Protein AF-A0A0W0FUJ9-F1 (afdb_monomer_lite)

pLDDT: mean 82.09, std 17.75, range [22.42, 97.69]

Radius of gyration: 23.41 Å; chains: 1; bounding box: 52×39×88 Å

Organism: Moniliophthora roreri (NCBI:txid221103)

Sequence (359 aa):
MALWPQPSYGDEAVGKGDFSPHYMITCAITMARNLRLHECVDKAFALRQSEVAHPGLGEGIDTAYFADMMDRARLWTSLMNIDSLFSLEQGHQCRPANHGGRFASLFPLPNMVPSGAESCQDIRLRLLGGTVQIAANTLSSPLSSFQSKDVDVFFRRQRNSVRDLNEMHRLVAPLRVLAPCDAFYFQMLSIVCRSCQLMVYYNTLRTGRKIYENSPHPNPDFPLWYMHIKTYDLVLNFWGKDARSLAESILISILDADSALLGTAPDYLFLHVAFTATYIIGLKFVSLNGLNAITSGVECALLAKVVERLHHAAKHHPDHPAERCAHFIRGLLSLWEHRDVLFRPSDEDDMPILNLSGT

Foldseek 3Di:
DPPDDQPPPDPPPPDDPDDDVLNVLVVVLVVLVVVVLLCLLVVLLVLVVVCVVDPPPPPDNPPVVSVVSVVSLLVLLVSLLVNQLVLLLSLPARDARCSDPCLCVSLPQDPDQDADDVNVSSNLSNLSSQLSNLLSVLSRDDQPDLDPVSLVVNVVSLVVSLVSLVVSLVSLVCNLPRHPDPVLVSLLSNLVSLLSSLSSLVNNLVNLVVSCVVVPDPDPLPLQSLVVVVVCSVVNVVSLVVSLVSLLVSLVSLLVHDLQCNLVRDLSSLSSNLVSLVSNLVVQVSCCVRVVDRDDDCSLVSLLSQLVSLCSSCVPPCPRSSNVSSVSSVVSSVCSVCVCVVPPDPPPDDDPPPPPDDD

Secondary structure (DSSP, 8-state):
--SS------TT-BTB----HHHHHHHHHHHHHHTTHHHHHHHHHHHHHHHHHSTT--SS--HHHHHHHHHHHHHHHHHHHHHHHHHHHT-S-PPPP---TTHHHHSPPPSS---SHHHHHHHHHHHHHHHHHHHHHHHT-----SSHHHHHHHHHHHHHHHHHHHHHHHHHTTHHHHSSS-HHHHHHHHHHHHHHHHHHHHHHHHHHHHHHHHS--SSTT-S-GGGGSTTTHHHHHHHHHHHHHHHHHHHHHHHTS-TTTGGGS-HHHHHHHHHHHHHHHHHHHHHHHHHS----SSHHHHHHHHHHHHHHHTTT-TTSHHHHHHHHHHHHHHHHHTHHHHTS---TT----------

Structure (mmCIF, N/CA/C/O backbone):
data_AF-A0A0W0FUJ9-F1
#
_entry.id   AF-A0A0W0FUJ9-F1
#
loop_
_atom_site.group_PDB
_atom_site.id
_atom_site.type_symbol
_atom_site.label_atom_id
_atom_site.label_alt_id
_atom_site.label_comp_id
_atom_site.label_asym_id
_atom_site.label_entity_id
_atom_site.label_seq_id
_atom_site.pdbx_PDB_ins_code
_atom_site.Cartn_x
_atom_site.Cartn_y
_atom_site.Cartn_z
_atom_site.occupancy
_atom_site.B_iso_or_equiv
_atom_site.auth_seq_id
_atom_site.auth_comp_id
_atom_site.auth_asym_id
_atom_site.auth_atom_id
_atom_site.pdbx_PDB_model_num
ATOM 1 N N . MET A 1 1 ? 10.724 10.604 -25.097 1.00 22.95 1 MET A N 1
ATOM 2 C CA . MET A 1 1 ? 9.382 10.011 -25.271 1.00 22.95 1 MET A CA 1
ATOM 3 C C . MET A 1 1 ? 8.816 9.729 -23.884 1.00 22.95 1 MET A C 1
ATOM 5 O O . MET A 1 1 ? 9.329 8.854 -23.196 1.00 22.95 1 MET A O 1
ATOM 9 N N . ALA A 1 2 ? 7.874 10.548 -23.404 1.00 22.42 2 ALA A N 1
ATOM 10 C CA . ALA A 1 2 ? 7.220 10.308 -22.118 1.00 22.42 2 ALA A CA 1
ATOM 11 C C . ALA A 1 2 ? 6.423 9.005 -22.246 1.00 22.42 2 ALA A C 1
ATOM 13 O O . ALA A 1 2 ? 5.480 8.942 -23.022 1.00 22.42 2 ALA A O 1
ATOM 14 N N . LEU A 1 3 ? 6.854 7.949 -21.553 1.00 23.47 3 LEU A N 1
ATOM 15 C CA . LEU A 1 3 ? 6.336 6.589 -21.751 1.00 23.47 3 LEU A CA 1
ATOM 16 C C . LEU A 1 3 ? 4.871 6.388 -21.339 1.00 23.47 3 LEU A C 1
ATOM 18 O O . LEU A 1 3 ? 4.395 5.270 -21.452 1.00 23.47 3 LEU A O 1
ATOM 22 N N . TRP A 1 4 ? 4.168 7.438 -20.906 1.00 29.70 4 TRP A N 1
ATOM 23 C CA . TRP A 1 4 ? 2.717 7.461 -20.749 1.00 29.70 4 TRP A CA 1
ATOM 24 C C . TRP A 1 4 ? 2.190 8.889 -20.941 1.00 29.70 4 TRP A C 1
ATOM 26 O O . TRP A 1 4 ? 2.854 9.833 -20.486 1.00 29.70 4 TRP A O 1
ATOM 36 N N . PRO A 1 5 ? 1.000 9.069 -21.548 1.00 24.53 5 PRO A N 1
ATOM 37 C CA . PRO A 1 5 ? 0.251 10.299 -21.373 1.00 24.53 5 PRO A CA 1
ATOM 38 C C . PRO A 1 5 ? -0.005 10.470 -19.874 1.00 24.53 5 PRO A C 1
ATOM 40 O O . PRO A 1 5 ? -0.280 9.501 -19.162 1.00 24.53 5 PRO A O 1
ATOM 43 N N . GLN A 1 6 ? 0.088 11.703 -19.377 1.00 25.48 6 GLN A N 1
ATOM 44 C CA . GLN A 1 6 ? -0.591 12.008 -18.123 1.00 25.48 6 GLN A CA 1
ATOM 45 C C . GLN A 1 6 ? -2.060 11.600 -18.294 1.00 25.48 6 GLN A C 1
ATOM 47 O O . GLN A 1 6 ? -2.586 11.799 -19.393 1.00 25.48 6 GLN A O 1
ATOM 52 N N . PRO A 1 7 ? -2.736 11.039 -17.278 1.00 24.02 7 PRO A N 1
ATOM 53 C CA . PRO A 1 7 ? -4.184 11.044 -17.302 1.00 24.02 7 PRO A CA 1
ATOM 54 C C . PRO A 1 7 ? -4.591 12.516 -17.341 1.00 24.02 7 PRO A C 1
ATOM 56 O O . PRO A 1 7 ? -4.606 13.207 -16.324 1.00 24.02 7 PRO A O 1
ATOM 59 N N . SER A 1 8 ? -4.851 13.018 -18.546 1.00 26.30 8 SER A N 1
ATOM 60 C CA . SER A 1 8 ? -5.670 14.190 -18.734 1.00 26.30 8 SER A CA 1
ATOM 61 C C . SER A 1 8 ? -7.031 13.776 -18.203 1.00 26.30 8 SER A C 1
ATOM 63 O O . SER A 1 8 ? -7.836 13.172 -18.912 1.00 26.30 8 SER A O 1
ATOM 65 N N . TYR A 1 9 ? -7.283 14.060 -16.930 1.00 35.12 9 TYR A N 1
ATOM 66 C CA . TYR A 1 9 ? -8.636 14.403 -16.549 1.00 35.12 9 TYR A CA 1
ATOM 67 C C . TYR A 1 9 ? -8.931 15.663 -17.350 1.00 35.12 9 TYR A C 1
ATOM 69 O O . TYR A 1 9 ? -8.530 16.760 -16.973 1.00 35.12 9 TYR A O 1
ATOM 77 N N . GLY A 1 10 ? -9.475 15.467 -18.550 1.00 28.81 10 GLY A N 1
ATOM 78 C CA . GLY A 1 10 ? -10.019 16.565 -19.310 1.00 28.81 10 GLY A CA 1
ATOM 79 C C . GLY A 1 10 ? -11.061 17.221 -18.422 1.00 28.81 10 GLY A C 1
ATOM 80 O O . GLY A 1 10 ? -11.970 16.549 -17.935 1.00 28.81 10 GLY A O 1
ATOM 81 N N . ASP A 1 11 ? -10.954 18.534 -18.270 1.00 33.41 11 ASP A N 1
ATOM 82 C CA . ASP A 1 11 ? -12.034 19.410 -17.809 1.00 33.41 11 ASP A CA 1
ATOM 83 C C . ASP A 1 11 ? -13.283 19.345 -18.734 1.00 33.41 11 ASP A C 1
ATOM 85 O O . ASP A 1 11 ? -14.217 20.126 -18.593 1.00 33.41 11 ASP A O 1
ATOM 89 N N . GLU A 1 12 ? -13.349 18.391 -19.669 1.00 32.22 12 GLU A N 1
ATOM 90 C CA . GLU A 1 12 ? -14.396 18.228 -20.681 1.00 32.22 12 GLU A CA 1
ATOM 91 C C . GLU A 1 12 ? -15.350 17.048 -20.413 1.00 32.22 12 GLU A C 1
ATOM 93 O O . GLU A 1 12 ? -16.042 16.584 -21.314 1.00 32.22 12 GLU A O 1
ATOM 98 N N . ALA A 1 13 ? -15.456 16.578 -19.167 1.00 35.50 13 ALA A N 1
ATOM 99 C CA . ALA A 1 13 ? -16.542 15.683 -18.747 1.00 35.50 13 ALA A CA 1
ATOM 100 C C . ALA A 1 13 ? -17.584 16.398 -17.865 1.00 35.50 13 ALA A C 1
ATOM 102 O O . ALA A 1 13 ? -18.184 15.797 -16.978 1.00 35.50 13 ALA A O 1
ATOM 103 N N . VAL A 1 14 ? -17.852 17.684 -18.115 1.00 39.78 14 VAL A N 1
ATOM 104 C CA . VAL A 1 14 ? -19.051 18.361 -17.591 1.00 39.78 14 VAL A CA 1
ATOM 105 C C . VAL A 1 14 ? -20.225 18.022 -18.516 1.00 39.78 14 VAL A C 1
ATOM 107 O O . VAL A 1 14 ? -20.637 18.821 -19.350 1.00 39.78 14 VAL A O 1
ATOM 110 N N . GLY A 1 15 ? -20.722 16.787 -18.429 1.00 35.16 15 GLY A N 1
ATOM 111 C CA . GLY A 1 15 ? -21.796 16.314 -19.317 1.00 35.16 15 GLY A CA 1
ATOM 112 C C . GLY A 1 15 ? -22.689 15.199 -18.774 1.00 35.16 15 GLY A C 1
ATOM 113 O O . GLY A 1 15 ? -23.785 14.991 -19.286 1.00 35.16 15 GLY A O 1
ATOM 114 N N . LYS A 1 16 ? -22.286 14.511 -17.706 1.00 37.50 16 LYS A N 1
ATOM 115 C CA . LYS A 1 16 ? -23.142 13.618 -16.913 1.00 37.50 16 LYS A CA 1
ATOM 116 C C . LYS A 1 16 ? -22.770 13.839 -15.454 1.00 37.50 16 LYS A C 1
ATOM 118 O O . LYS A 1 16 ? -21.615 14.134 -15.178 1.00 37.50 16 LYS A O 1
ATOM 123 N N . GLY A 1 17 ? -23.737 13.785 -14.544 1.00 40.59 17 GLY A N 1
ATOM 124 C CA . GLY A 1 17 ? -23.570 14.094 -13.117 1.00 40.59 17 GLY A CA 1
ATOM 125 C C . GLY A 1 17 ? -22.692 13.108 -12.335 1.00 40.59 17 GLY A C 1
ATOM 126 O O . GLY A 1 17 ? -23.086 12.676 -11.256 1.00 40.59 17 GLY A O 1
ATOM 127 N N . ASP A 1 18 ? -21.525 12.747 -12.864 1.00 44.69 18 ASP A N 1
ATOM 128 C CA . ASP A 1 18 ? -20.535 11.913 -12.205 1.00 44.69 18 ASP A CA 1
ATOM 129 C C . ASP A 1 18 ? -19.764 12.775 -11.203 1.00 44.69 18 ASP A C 1
ATOM 131 O O . ASP A 1 18 ? -18.829 13.510 -11.528 1.00 44.69 18 ASP A O 1
ATOM 135 N N . PHE A 1 19 ? -20.195 12.712 -9.946 1.00 54.84 19 PHE A N 1
ATOM 136 C CA . PHE A 1 19 ? -19.449 13.281 -8.834 1.00 54.84 19 PHE A CA 1
ATOM 137 C C . PHE A 1 19 ? -18.075 12.605 -8.753 1.00 54.84 19 PHE A C 1
ATOM 139 O O . PHE A 1 19 ? -17.972 11.409 -8.486 1.00 54.84 19 PHE A O 1
ATOM 146 N N . SER A 1 20 ? -17.005 13.377 -8.955 1.00 68.31 20 SER A N 1
ATOM 147 C CA . SER A 1 20 ? -15.640 12.884 -8.754 1.00 68.31 20 SER A CA 1
ATOM 148 C C . SER A 1 20 ? -15.473 12.361 -7.313 1.00 68.31 20 SER A C 1
ATOM 150 O O . SER A 1 20 ? -15.801 13.093 -6.372 1.00 68.31 20 SER A O 1
ATOM 152 N N . PRO A 1 21 ? -14.921 11.151 -7.088 1.00 72.38 21 PRO A N 1
ATOM 153 C CA . PRO A 1 21 ? -14.660 10.627 -5.742 1.00 72.38 21 PRO A CA 1
ATOM 154 C C . PRO A 1 21 ? -13.832 11.584 -4.867 1.00 72.38 21 PRO A C 1
ATOM 156 O O . PRO A 1 21 ? -14.067 11.694 -3.663 1.00 72.38 21 PRO A O 1
ATOM 159 N N . HIS A 1 22 ? -12.934 12.366 -5.483 1.00 73.75 22 HIS A N 1
ATOM 160 C CA . HIS A 1 22 ? -12.184 13.433 -4.812 1.00 73.75 22 HIS A CA 1
ATOM 161 C C . HIS A 1 22 ? -13.108 14.488 -4.188 1.00 73.75 22 HIS A C 1
ATOM 163 O O . HIS A 1 22 ? -12.894 14.953 -3.066 1.00 73.75 22 HIS A O 1
ATOM 169 N N . TYR A 1 23 ? -14.133 14.893 -4.939 1.00 81.69 23 TYR A N 1
ATOM 170 C CA . TYR A 1 23 ? -15.101 15.888 -4.502 1.00 81.69 23 TYR A CA 1
ATOM 171 C C . TYR A 1 23 ? -15.910 15.358 -3.318 1.00 81.69 23 TYR A C 1
ATOM 173 O O . TYR A 1 23 ? -16.055 16.063 -2.324 1.00 81.69 23 TYR A O 1
ATOM 181 N N . MET A 1 24 ? -16.333 14.089 -3.357 1.00 85.75 24 MET A N 1
ATOM 182 C CA . MET A 1 24 ? -17.033 13.451 -2.236 1.00 85.75 24 MET A CA 1
ATOM 183 C C . MET A 1 24 ? -16.187 13.423 -0.959 1.00 85.75 24 MET A C 1
ATOM 185 O O . MET A 1 24 ? -16.676 13.814 0.102 1.00 85.75 24 MET A O 1
ATOM 189 N N . ILE A 1 25 ? -14.912 13.027 -1.055 1.00 86.50 25 ILE A N 1
ATOM 190 C CA . ILE A 1 25 ? -13.981 13.034 0.084 1.00 86.50 25 ILE A CA 1
ATOM 191 C C . ILE A 1 25 ? -13.800 14.464 0.611 1.00 86.50 25 ILE A C 1
ATOM 193 O O . ILE A 1 25 ? -13.927 14.707 1.810 1.00 86.50 25 ILE A O 1
ATOM 197 N N . THR A 1 26 ? -13.596 15.439 -0.277 1.00 86.75 26 THR A N 1
ATOM 198 C CA . THR A 1 26 ? -13.434 16.853 0.101 1.00 86.75 26 THR A CA 1
ATOM 199 C C . THR A 1 26 ? -14.679 17.398 0.816 1.00 86.75 26 THR A C 1
ATOM 201 O O . THR A 1 26 ? -14.567 18.072 1.848 1.00 86.75 26 THR A O 1
ATOM 204 N N . CYS A 1 27 ? -15.877 17.078 0.320 1.00 89.62 27 CYS A N 1
ATOM 205 C CA . CYS A 1 27 ? -17.143 17.421 0.964 1.00 89.62 27 CYS A CA 1
ATOM 206 C C . CYS A 1 27 ? -17.270 16.764 2.341 1.00 89.62 27 CYS A C 1
ATOM 208 O O . CYS A 1 27 ? -17.586 17.456 3.309 1.00 89.62 27 CYS A O 1
ATOM 210 N N . ALA A 1 28 ? -16.961 15.469 2.459 1.00 91.12 28 ALA A N 1
ATOM 211 C CA . ALA A 1 28 ? -16.996 14.746 3.728 1.00 91.12 28 ALA A CA 1
ATOM 212 C C . ALA A 1 28 ? -16.035 15.352 4.764 1.00 91.12 28 ALA A C 1
ATOM 214 O O . ALA A 1 28 ? -16.416 15.552 5.916 1.00 91.12 28 ALA A O 1
ATOM 215 N N . ILE A 1 29 ? -14.821 15.737 4.358 1.00 90.31 29 ILE A N 1
ATOM 216 C CA . ILE A 1 29 ? -13.851 16.423 5.228 1.00 90.31 29 ILE A CA 1
ATOM 217 C C . ILE A 1 29 ? -14.376 17.792 5.664 1.00 90.31 29 ILE A C 1
ATOM 219 O O . ILE A 1 29 ? -14.224 18.180 6.822 1.00 90.31 29 ILE A O 1
ATOM 223 N N . THR A 1 30 ? -15.012 18.529 4.754 1.00 91.06 30 THR A N 1
ATOM 224 C CA . THR A 1 30 ? -15.591 19.846 5.051 1.00 91.06 30 THR A CA 1
ATOM 225 C C . THR A 1 30 ? -16.728 19.722 6.063 1.00 91.06 30 THR A C 1
ATOM 227 O O . THR A 1 30 ? -16.752 20.440 7.063 1.00 91.06 30 THR A O 1
ATOM 230 N N . MET A 1 31 ? -17.621 18.749 5.875 1.00 93.75 31 MET A N 1
ATOM 231 C CA . MET A 1 31 ? -18.678 18.428 6.835 1.00 93.75 31 MET A CA 1
ATOM 232 C C . MET A 1 31 ? -18.095 17.994 8.187 1.00 93.75 31 MET A C 1
ATOM 234 O O . MET A 1 31 ? -18.513 18.502 9.225 1.00 93.75 31 MET A O 1
ATOM 238 N N . ALA A 1 32 ? -17.076 17.131 8.192 1.00 93.31 32 ALA A N 1
ATOM 239 C CA . ALA A 1 32 ? -16.390 16.691 9.407 1.00 93.31 32 ALA A CA 1
ATOM 240 C C . ALA A 1 32 ? -15.740 17.853 10.178 1.00 93.31 32 ALA A C 1
ATOM 242 O O . ALA A 1 32 ? -15.764 17.879 11.411 1.00 93.31 32 ALA A O 1
ATOM 243 N N . ARG A 1 33 ? -15.189 18.847 9.469 1.00 92.12 33 ARG A N 1
ATOM 244 C CA . ARG A 1 33 ? -14.669 20.078 10.081 1.00 92.12 33 ARG A CA 1
ATOM 245 C C . ARG A 1 33 ? -15.780 20.926 10.688 1.00 92.12 33 ARG A C 1
ATOM 247 O O . ARG A 1 33 ? -15.621 21.367 11.822 1.00 92.12 33 ARG A O 1
ATOM 254 N N . ASN A 1 34 ? -16.907 21.080 9.994 1.00 93.31 34 ASN A N 1
ATOM 255 C CA . ASN A 1 34 ? -18.076 21.800 10.513 1.00 93.31 34 ASN A CA 1
ATOM 256 C C . ASN A 1 34 ? -18.654 21.130 11.771 1.00 93.31 34 ASN A C 1
ATOM 258 O O . ASN A 1 34 ? -19.060 21.815 12.704 1.00 93.31 34 ASN A O 1
ATOM 262 N N . LEU A 1 35 ? -18.609 19.796 11.835 1.00 93.56 35 LEU A N 1
ATOM 263 C CA . LEU A 1 35 ? -18.967 19.000 13.015 1.00 93.56 35 LEU A CA 1
ATOM 264 C C . LEU A 1 35 ? -17.867 18.956 14.092 1.00 93.56 35 LEU A C 1
ATOM 266 O O . LEU A 1 35 ? -18.019 18.261 15.095 1.00 93.56 35 LEU A O 1
ATOM 270 N N . ARG A 1 36 ? -16.756 19.678 13.892 1.00 93.00 36 ARG A N 1
ATOM 271 C CA . ARG A 1 36 ? -15.605 19.764 14.805 1.00 93.00 36 ARG A CA 1
ATOM 272 C C . ARG A 1 36 ? -14.961 18.417 15.153 1.00 93.00 36 ARG A C 1
ATOM 274 O O . ARG A 1 36 ? -14.319 18.295 16.192 1.00 93.00 36 ARG A O 1
ATOM 281 N N . LEU A 1 37 ? -15.049 17.425 14.262 1.00 92.12 37 LEU A N 1
ATOM 282 C CA . LEU A 1 37 ? -14.460 16.098 14.498 1.00 92.12 37 LEU A CA 1
ATOM 283 C C . LEU A 1 37 ? -12.931 16.148 14.654 1.00 92.12 37 LEU A C 1
ATOM 285 O O . LEU A 1 37 ? -12.354 15.356 15.391 1.00 92.12 37 LEU A O 1
ATOM 289 N N . HIS A 1 38 ? -12.280 17.121 14.014 1.00 90.44 38 HIS A N 1
ATOM 290 C CA . HIS A 1 38 ? -10.843 17.369 14.149 1.00 90.44 38 HIS A CA 1
ATOM 291 C C . HIS A 1 38 ? -10.412 17.733 15.582 1.00 90.44 38 HIS A C 1
ATOM 293 O O . HIS A 1 38 ? -9.298 17.410 15.978 1.00 90.44 38 HIS A O 1
ATOM 299 N N . GLU A 1 39 ? -11.291 18.350 16.381 1.00 92.31 39 GLU A N 1
ATOM 300 C CA . GLU A 1 39 ? -11.019 18.676 17.790 1.00 92.31 39 GLU A CA 1
ATOM 301 C C . GLU A 1 39 ? -11.202 17.457 18.709 1.00 92.31 39 GLU A C 1
ATOM 303 O O . GLU A 1 39 ? -10.695 17.436 19.831 1.00 92.31 39 GLU A O 1
ATOM 308 N N . CYS A 1 40 ? -11.948 16.436 18.267 1.00 91.81 40 CYS A N 1
ATOM 309 C CA . CYS A 1 40 ? -12.277 15.269 19.089 1.00 91.81 40 CYS A CA 1
ATOM 310 C C . CYS A 1 40 ? -11.050 14.411 19.407 1.00 91.81 40 CYS A C 1
ATOM 312 O O . CYS A 1 40 ? -11.025 13.781 20.459 1.00 91.81 40 CYS A O 1
ATOM 314 N N . VAL A 1 41 ? -10.011 14.432 18.564 1.00 90.75 41 VAL A N 1
ATOM 315 C CA . VAL A 1 41 ? -8.738 13.748 18.851 1.00 90.75 41 VAL A CA 1
ATOM 316 C C . VAL A 1 41 ? -8.081 14.334 20.104 1.00 90.75 41 VAL A C 1
ATOM 318 O O . VAL A 1 41 ? -7.699 13.596 21.012 1.00 90.75 41 VAL A O 1
ATOM 321 N N . ASP A 1 42 ? -7.998 15.662 20.187 1.00 90.62 42 ASP A N 1
ATOM 322 C CA . ASP A 1 42 ? -7.392 16.346 21.331 1.00 90.62 42 ASP A CA 1
ATOM 323 C C . ASP A 1 42 ? -8.274 16.239 22.584 1.00 90.62 42 ASP A C 1
ATOM 325 O O . ASP A 1 42 ? -7.762 16.006 23.680 1.00 90.62 42 ASP A O 1
ATOM 329 N N . LYS A 1 43 ? -9.603 16.333 22.428 1.00 90.25 43 LYS A N 1
ATOM 330 C CA . LYS A 1 43 ? -10.565 16.175 23.534 1.00 90.25 43 LYS A CA 1
ATOM 331 C C . LYS A 1 43 ? -10.542 14.765 24.123 1.00 90.25 43 LYS A C 1
ATOM 333 O O . LYS A 1 43 ? -10.430 14.626 25.338 1.00 90.25 43 LYS A O 1
ATOM 338 N N . ALA A 1 44 ? -10.594 13.728 23.286 1.00 90.19 44 ALA A N 1
ATOM 339 C CA . ALA A 1 44 ? -10.504 12.338 23.735 1.00 90.19 44 ALA A CA 1
ATOM 340 C C . ALA A 1 44 ? -9.169 12.073 24.445 1.00 90.19 44 ALA A C 1
ATOM 342 O O . ALA A 1 44 ? -9.125 11.414 25.483 1.00 90.19 44 ALA A O 1
ATOM 343 N N . PHE A 1 45 ? -8.075 12.641 23.932 1.00 89.44 45 PHE A N 1
ATOM 344 C CA . PHE A 1 45 ? -6.770 12.517 24.570 1.00 89.44 45 PHE A CA 1
ATOM 345 C C . PHE A 1 45 ? -6.730 13.184 25.953 1.00 89.44 45 PHE A C 1
ATOM 347 O O . PHE A 1 45 ? -6.239 12.577 26.904 1.00 89.44 45 PHE A O 1
ATOM 354 N N . ALA A 1 46 ? -7.277 14.395 26.086 1.00 88.25 46 ALA A N 1
ATOM 355 C CA . ALA A 1 46 ? -7.349 15.105 27.362 1.00 88.25 46 ALA A CA 1
ATOM 356 C C . ALA A 1 46 ? -8.189 14.347 28.405 1.00 88.25 46 ALA A C 1
ATOM 358 O O . ALA A 1 46 ? -7.770 14.224 29.555 1.00 88.25 46 ALA A O 1
ATOM 359 N N . LEU A 1 47 ? -9.329 13.777 27.996 1.00 87.06 47 LEU A N 1
ATOM 360 C CA . LEU A 1 47 ? -10.170 12.947 28.865 1.00 87.06 47 LEU A CA 1
ATOM 361 C C . LEU A 1 47 ? -9.421 11.703 29.355 1.00 87.06 47 LEU A C 1
ATOM 363 O O . LEU A 1 47 ? -9.397 11.441 30.556 1.00 87.06 47 LEU A O 1
ATOM 367 N N . ARG A 1 48 ? -8.721 10.998 28.455 1.00 85.75 48 ARG A N 1
ATOM 368 C CA . ARG A 1 48 ? -7.896 9.839 28.827 1.00 85.75 48 ARG A CA 1
ATOM 369 C C . ARG A 1 48 ? -6.784 10.217 29.810 1.00 85.75 48 ARG A C 1
ATOM 371 O O . ARG A 1 48 ? -6.500 9.468 30.737 1.00 85.75 48 ARG A O 1
ATOM 378 N N . GLN A 1 49 ? -6.141 11.372 29.628 1.00 84.81 49 GLN A N 1
ATOM 379 C CA . GLN A 1 49 ? -5.124 11.844 30.573 1.00 84.81 49 GLN A CA 1
ATOM 380 C C . GLN A 1 49 ? -5.709 12.178 31.947 1.00 84.81 49 GLN A C 1
ATOM 382 O O . GLN A 1 49 ? -5.090 11.853 32.957 1.00 84.81 49 GLN A O 1
ATOM 387 N N . SER A 1 50 ? -6.892 12.793 31.989 1.00 80.06 50 SER A N 1
ATOM 388 C CA . SER A 1 50 ? -7.597 13.105 33.235 1.00 80.06 50 SER A CA 1
ATOM 389 C C . SER A 1 50 ? -7.957 11.841 34.021 1.00 80.06 50 SER A C 1
ATOM 391 O O . SER A 1 50 ? -7.801 11.817 35.239 1.00 80.06 50 SER A O 1
ATOM 393 N N . GLU A 1 51 ? -8.390 10.783 33.331 1.00 76.25 51 GLU A N 1
ATOM 394 C CA . GLU A 1 51 ? -8.698 9.480 33.933 1.00 76.25 51 GLU A CA 1
ATOM 395 C C . GLU A 1 51 ? -7.452 8.818 34.543 1.00 76.25 51 GLU A C 1
ATOM 397 O O . GLU A 1 51 ? -7.483 8.338 35.675 1.00 76.25 51 GLU A O 1
ATOM 402 N N . VAL A 1 52 ? -6.326 8.850 33.824 1.00 73.56 52 VAL A N 1
ATOM 403 C CA . VAL A 1 52 ? -5.048 8.296 34.299 1.00 73.56 52 VAL A CA 1
ATOM 404 C C . VAL A 1 52 ? -4.471 9.105 35.468 1.00 73.56 52 VAL A C 1
ATOM 406 O O . VAL A 1 52 ? -3.867 8.528 36.371 1.00 73.56 52 VAL A O 1
ATOM 409 N N . ALA A 1 53 ? -4.637 10.431 35.465 1.00 71.31 53 ALA A N 1
ATOM 410 C CA . ALA A 1 53 ? -4.121 11.315 36.511 1.00 71.31 53 ALA A CA 1
ATOM 411 C C . ALA A 1 53 ? -4.932 11.251 37.818 1.00 71.31 53 ALA A C 1
ATOM 413 O O . ALA A 1 53 ? -4.370 11.456 38.895 1.00 71.31 53 ALA A O 1
ATOM 414 N N . HIS A 1 54 ? -6.231 10.944 37.739 1.00 67.00 54 HIS A N 1
ATOM 415 C CA . HIS A 1 54 ? -7.128 10.876 38.895 1.00 67.00 54 HIS A CA 1
ATOM 416 C C . HIS A 1 54 ? -7.960 9.579 38.915 1.00 67.00 54 HIS A C 1
ATOM 418 O O . HIS A 1 54 ? -9.187 9.631 38.795 1.00 67.00 54 HIS A O 1
ATOM 424 N N . PRO A 1 55 ? -7.328 8.405 39.116 1.00 60.03 55 PRO A N 1
ATOM 425 C CA . PRO A 1 55 ? -8.057 7.148 39.194 1.00 60.03 55 PRO A CA 1
ATOM 426 C C . PRO A 1 55 ? -8.933 7.129 40.457 1.00 60.03 55 PRO A C 1
ATOM 428 O O . PRO A 1 55 ? -8.420 7.141 41.574 1.00 60.03 55 PRO A O 1
ATOM 431 N N . GLY A 1 56 ? -10.259 7.092 40.294 1.00 57.28 56 GLY A N 1
ATOM 432 C CA . GLY A 1 56 ? -11.201 6.850 41.398 1.00 57.28 56 GLY A CA 1
ATOM 433 C C . GLY A 1 56 ? -11.812 8.078 42.088 1.00 57.28 56 GLY A C 1
ATOM 434 O O . GLY A 1 56 ? -12.601 7.896 43.013 1.00 57.28 56 GLY A O 1
ATOM 435 N N . LEU A 1 57 ? -11.560 9.309 41.627 1.00 54.41 57 LEU A N 1
ATOM 436 C CA . LEU A 1 57 ? -12.428 10.462 41.937 1.00 54.41 57 LEU A CA 1
ATOM 437 C C . LEU A 1 57 ? -13.669 10.387 41.028 1.00 54.41 57 LEU A C 1
ATOM 439 O O . LEU A 1 57 ? -13.818 11.134 40.068 1.00 54.41 57 LEU A O 1
ATOM 443 N N . GLY A 1 58 ? -14.496 9.370 41.282 1.00 49.94 58 GLY A N 1
ATOM 444 C CA . GLY A 1 58 ? -15.596 8.880 40.444 1.00 49.94 58 GLY A CA 1
ATOM 445 C C . GLY A 1 58 ? -16.838 9.770 40.356 1.00 49.94 58 GLY A C 1
ATOM 446 O O . GLY A 1 58 ? -17.947 9.252 40.368 1.00 49.94 58 GLY A O 1
ATOM 447 N N . GLU A 1 59 ? -16.667 11.081 40.222 1.00 52.97 59 GLU A N 1
ATOM 448 C CA . GLU A 1 59 ? -17.718 12.000 39.780 1.00 52.97 59 GLU A CA 1
ATOM 449 C C . GLU A 1 59 ? -17.123 12.927 38.711 1.00 52.97 59 GLU A C 1
ATOM 451 O O . GLU A 1 59 ? -16.521 13.947 39.035 1.00 52.97 59 GLU A O 1
ATOM 456 N N . GLY A 1 60 ? -17.250 12.587 37.421 1.00 55.72 60 GLY A N 1
ATOM 457 C CA . GLY A 1 60 ? -17.076 13.612 36.380 1.00 55.72 60 GLY A CA 1
ATOM 458 C C . GLY A 1 60 ? -16.669 13.179 34.975 1.00 55.72 60 GLY A C 1
ATOM 459 O O . GLY A 1 60 ? -16.940 13.934 34.043 1.00 55.72 60 GLY A O 1
ATOM 460 N N . ILE A 1 61 ? -16.060 12.007 34.764 1.00 60.59 61 ILE A N 1
ATOM 461 C CA . ILE A 1 61 ? -15.845 11.530 33.388 1.00 60.59 61 ILE A CA 1
ATOM 462 C C . ILE A 1 61 ? -17.076 10.732 32.982 1.00 60.59 61 ILE A C 1
ATOM 464 O O . ILE A 1 61 ? -17.216 9.560 33.323 1.00 60.59 61 ILE A O 1
ATOM 468 N N . ASP A 1 62 ? -17.985 11.403 32.278 1.00 77.88 62 ASP A N 1
ATOM 469 C CA . ASP A 1 62 ? -19.083 10.747 31.582 1.00 77.88 62 ASP A CA 1
ATOM 470 C C . ASP A 1 62 ? -18.485 9.748 30.576 1.00 77.88 62 ASP A C 1
ATOM 472 O O . ASP A 1 62 ? -17.909 10.117 29.549 1.00 77.88 62 ASP A O 1
ATOM 476 N N . THR A 1 63 ? -18.567 8.463 30.917 1.00 82.50 63 THR A N 1
ATOM 477 C CA . THR A 1 63 ? -18.052 7.361 30.100 1.00 82.50 63 THR A CA 1
ATOM 478 C C . THR A 1 63 ? -18.727 7.324 28.733 1.00 82.50 63 THR A C 1
ATOM 480 O O . THR A 1 63 ? -18.072 6.990 27.744 1.00 82.50 63 THR A O 1
ATOM 483 N N . ALA A 1 64 ? -19.995 7.741 28.648 1.00 86.31 64 ALA A N 1
ATOM 484 C CA . ALA A 1 64 ? -20.704 7.872 27.384 1.00 86.31 64 ALA A CA 1
ATOM 485 C C . ALA A 1 64 ? -20.139 9.032 26.553 1.00 86.31 64 ALA A C 1
ATOM 487 O O . ALA A 1 64 ? -19.931 8.883 25.349 1.00 86.31 64 ALA A O 1
ATOM 488 N N . TYR A 1 65 ? -19.806 10.158 27.190 1.00 89.12 65 TYR A N 1
ATOM 489 C CA . TYR A 1 65 ? -19.143 11.276 26.516 1.00 89.12 65 TYR A CA 1
ATOM 490 C C . TYR A 1 65 ? -17.742 10.908 26.012 1.00 89.12 65 TYR A C 1
ATOM 492 O O . TYR A 1 65 ? -17.375 11.262 24.891 1.00 89.12 65 TYR A O 1
ATOM 500 N N . PHE A 1 66 ? -16.956 10.164 26.797 1.00 89.00 66 PHE A N 1
ATOM 501 C CA . PHE A 1 66 ? -15.650 9.678 26.345 1.00 89.00 66 PHE A CA 1
ATOM 502 C C . PHE A 1 66 ? -15.776 8.733 25.141 1.00 89.00 66 PHE A C 1
ATOM 504 O O . PHE A 1 66 ? -15.035 8.894 24.169 1.00 89.00 66 PHE A O 1
ATOM 511 N N . ALA A 1 67 ? -16.732 7.800 25.174 1.00 89.94 67 ALA A N 1
ATOM 512 C CA . ALA A 1 67 ? -17.011 6.905 24.055 1.00 89.94 67 ALA A CA 1
ATOM 513 C C . ALA A 1 67 ? -17.417 7.679 22.783 1.00 89.94 67 ALA A C 1
ATOM 515 O O . ALA A 1 67 ? -16.832 7.453 21.725 1.00 89.94 67 ALA A O 1
ATOM 516 N N . ASP A 1 68 ? -18.314 8.670 22.889 1.00 92.56 68 ASP A N 1
ATOM 517 C CA . ASP A 1 68 ? -18.700 9.530 21.754 1.00 92.56 68 ASP A CA 1
ATOM 518 C C . ASP A 1 68 ? -17.496 10.311 21.192 1.00 92.56 68 ASP A C 1
ATOM 520 O O . ASP A 1 68 ? -17.308 10.389 19.974 1.00 92.56 68 ASP A O 1
ATOM 524 N N . MET A 1 69 ? -16.619 10.842 22.052 1.00 93.25 69 MET A N 1
ATOM 525 C CA . MET A 1 69 ? -15.393 11.516 21.599 1.00 93.25 69 MET A CA 1
ATOM 526 C C . MET A 1 69 ? -14.425 10.558 20.895 1.00 93.25 69 MET A C 1
ATOM 528 O O . MET A 1 69 ? -13.824 10.939 19.885 1.00 93.25 69 MET A O 1
ATOM 532 N N . MET A 1 70 ? -14.286 9.326 21.389 1.00 93.38 70 MET A N 1
ATOM 533 C CA . MET A 1 70 ? -13.466 8.289 20.760 1.00 93.38 70 MET A CA 1
ATOM 534 C C . MET A 1 70 ? -13.999 7.908 19.378 1.00 93.38 70 MET A C 1
ATOM 536 O O . MET A 1 70 ? -13.227 7.878 18.419 1.00 93.38 70 MET A O 1
ATOM 540 N N . ASP A 1 71 ? -15.304 7.696 19.233 1.00 93.94 71 ASP A N 1
ATOM 541 C CA . ASP A 1 71 ? -15.914 7.338 17.948 1.00 93.94 71 ASP A CA 1
ATOM 542 C C . ASP A 1 71 ? -15.782 8.460 16.916 1.00 93.94 71 ASP A C 1
ATOM 544 O O . ASP A 1 71 ? -15.413 8.224 15.760 1.00 93.94 71 ASP A O 1
ATOM 548 N N . ARG A 1 72 ? -15.955 9.714 17.342 1.00 94.62 72 ARG A N 1
ATOM 549 C CA . ARG A 1 72 ? -15.691 10.890 16.499 1.00 94.62 72 ARG A CA 1
ATOM 550 C C . ARG A 1 72 ? -14.223 11.004 16.094 1.00 94.62 72 ARG A C 1
ATOM 552 O O . ARG A 1 72 ? -13.934 11.332 14.941 1.00 94.62 72 ARG A O 1
ATOM 559 N N . ALA A 1 73 ? -13.292 10.713 17.003 1.00 93.88 73 ALA A N 1
ATOM 560 C CA . ALA A 1 73 ? -11.859 10.707 16.711 1.00 93.88 73 ALA A CA 1
ATOM 561 C C . ALA A 1 73 ? -11.472 9.582 15.732 1.00 93.88 73 ALA A C 1
ATOM 563 O O . ALA A 1 73 ? -10.674 9.807 14.814 1.00 93.88 73 ALA A O 1
ATOM 564 N N . ARG A 1 74 ? -12.066 8.388 15.874 1.00 94.56 74 ARG A N 1
ATOM 565 C CA . ARG A 1 74 ? -11.920 7.261 14.935 1.00 94.56 74 ARG A CA 1
ATOM 566 C C . ARG A 1 74 ? -12.453 7.627 13.551 1.00 94.56 74 ARG A C 1
ATOM 568 O O . ARG A 1 74 ? -11.786 7.356 12.549 1.00 94.56 74 ARG A O 1
ATOM 575 N N . LEU A 1 75 ? -13.604 8.299 13.481 1.00 94.12 75 LEU A N 1
ATOM 576 C CA . LEU A 1 75 ? -14.191 8.772 12.227 1.00 94.12 75 LEU A CA 1
ATOM 577 C C . LEU A 1 75 ? -13.306 9.821 11.537 1.00 94.12 75 LEU A C 1
ATOM 579 O O . LEU A 1 75 ? -12.999 9.676 10.354 1.00 94.12 75 LEU A O 1
ATOM 583 N N . TRP A 1 76 ? -12.832 10.832 12.274 1.00 94.44 76 TRP A N 1
ATOM 584 C CA . TRP A 1 76 ? -11.882 11.824 11.754 1.00 94.44 76 TRP A CA 1
ATOM 585 C C . TRP A 1 76 ? -10.616 11.161 11.206 1.00 94.44 76 TRP A C 1
ATOM 587 O O . TRP A 1 76 ? -10.191 11.436 10.085 1.00 94.44 76 TRP A O 1
ATOM 597 N N . THR A 1 77 ? -10.048 10.230 11.973 1.00 92.44 77 THR A N 1
ATOM 598 C CA . THR A 1 77 ? -8.848 9.487 11.581 1.00 92.44 77 THR A CA 1
ATOM 599 C C . THR A 1 77 ? -9.074 8.678 10.307 1.00 92.44 77 THR A C 1
ATOM 601 O O . THR A 1 77 ? -8.228 8.685 9.414 1.00 92.44 77 THR A O 1
ATOM 604 N N . SER A 1 78 ? -10.220 8.003 10.203 1.00 92.38 78 SER A N 1
ATOM 605 C CA . SER A 1 78 ? -10.594 7.219 9.023 1.00 92.38 78 SER A CA 1
ATOM 606 C C . SER A 1 78 ? -10.683 8.099 7.776 1.00 92.38 78 SER A C 1
ATOM 608 O O . SER A 1 78 ? -10.120 7.748 6.743 1.00 92.38 78 SER A O 1
ATOM 610 N N . LEU A 1 79 ? -11.316 9.272 7.887 1.00 91.88 79 LEU A N 1
ATOM 611 C CA . LEU A 1 79 ? -11.411 10.239 6.790 1.00 91.88 79 LEU A CA 1
ATOM 612 C C . LEU A 1 79 ? -10.036 10.753 6.353 1.00 91.88 79 LEU A C 1
ATOM 614 O O . LEU A 1 79 ? -9.761 10.795 5.159 1.00 91.88 79 LEU A O 1
ATOM 618 N N . MET A 1 80 ? -9.156 11.097 7.299 1.00 91.69 80 MET A N 1
ATOM 619 C CA . MET A 1 80 ? -7.796 11.556 6.978 1.00 91.69 80 MET A CA 1
ATOM 620 C C . MET A 1 80 ? -6.938 10.448 6.354 1.00 91.69 80 MET A C 1
ATOM 622 O O . MET A 1 80 ? -6.156 10.719 5.447 1.00 91.69 80 MET A O 1
ATOM 626 N N . ASN A 1 81 ? -7.103 9.194 6.790 1.00 91.56 81 ASN A N 1
ATOM 627 C CA . ASN A 1 81 ? -6.448 8.049 6.152 1.00 91.56 81 ASN A CA 1
ATOM 628 C C . ASN A 1 81 ? -6.881 7.905 4.688 1.00 91.56 81 ASN A C 1
ATOM 630 O O . ASN A 1 81 ? -6.029 7.716 3.823 1.00 91.56 81 ASN A O 1
ATOM 634 N N . ILE A 1 82 ? -8.186 8.003 4.419 1.00 88.94 82 ILE A N 1
ATOM 635 C CA . ILE A 1 82 ? -8.748 7.887 3.067 1.00 88.94 82 ILE A CA 1
ATOM 636 C C . ILE A 1 82 ? -8.289 9.049 2.179 1.00 88.94 82 ILE A C 1
ATOM 638 O O . ILE A 1 82 ? -7.859 8.805 1.056 1.00 88.94 82 ILE A O 1
ATOM 642 N N . ASP A 1 83 ? -8.317 10.287 2.679 1.00 88.25 83 ASP A N 1
ATOM 643 C CA . ASP A 1 83 ? -7.847 11.472 1.943 1.00 88.25 83 ASP A CA 1
ATOM 644 C C . ASP A 1 83 ? -6.393 11.325 1.488 1.00 88.25 83 ASP A C 1
ATOM 646 O O . ASP A 1 83 ? -6.051 11.546 0.321 1.00 88.25 83 ASP A O 1
ATOM 650 N N . SER A 1 84 ? -5.527 10.884 2.399 1.00 88.19 84 SER A N 1
ATOM 651 C CA . SER A 1 84 ? -4.123 10.688 2.070 1.00 88.19 84 SER A CA 1
ATOM 652 C C . SER A 1 84 ? -3.888 9.484 1.171 1.00 88.19 84 SER A C 1
ATOM 654 O O . SER A 1 84 ? -3.075 9.608 0.262 1.00 88.19 84 SER A O 1
ATOM 656 N N . LEU A 1 85 ? -4.598 8.363 1.356 1.00 88.00 85 LEU A N 1
ATOM 657 C CA . LEU A 1 85 ? -4.542 7.222 0.430 1.00 88.00 85 LEU A CA 1
ATOM 658 C C . LEU A 1 85 ? -4.898 7.655 -0.990 1.00 88.00 85 LEU A C 1
ATOM 660 O O . LEU A 1 85 ? -4.128 7.429 -1.916 1.00 88.00 85 LEU A O 1
ATOM 664 N N . PHE A 1 86 ? -6.014 8.359 -1.140 1.00 84.62 86 PHE A N 1
ATOM 665 C CA . PHE A 1 86 ? -6.474 8.833 -2.436 1.00 84.62 86 PHE A CA 1
ATOM 666 C C . PHE A 1 86 ? -5.490 9.841 -3.056 1.00 84.62 86 PHE A C 1
ATOM 668 O O . PHE A 1 86 ? -5.215 9.821 -4.256 1.00 84.62 86 PHE A O 1
ATOM 675 N N . SER A 1 87 ? -4.862 10.680 -2.228 1.00 83.12 87 SER A N 1
ATOM 676 C CA . SER A 1 87 ? -3.801 11.592 -2.672 1.00 83.12 87 SER A CA 1
ATOM 677 C C . SER A 1 87 ? -2.544 10.866 -3.177 1.00 83.12 87 SER A C 1
ATOM 679 O O . SER A 1 87 ? -1.844 11.400 -4.042 1.00 83.12 87 SER A O 1
ATOM 681 N N . LEU A 1 88 ? -2.230 9.668 -2.661 1.00 83.50 88 LEU A N 1
ATOM 682 C CA . LEU A 1 88 ? -1.119 8.847 -3.167 1.00 83.50 88 LEU A CA 1
ATOM 683 C C . LEU A 1 88 ? -1.375 8.374 -4.599 1.00 83.50 88 LEU A C 1
ATOM 685 O O . LEU A 1 88 ? -0.449 8.298 -5.406 1.00 83.50 88 LEU A O 1
ATOM 689 N N . GLU A 1 89 ? -2.628 8.069 -4.912 1.00 72.75 89 GLU A N 1
ATOM 690 C CA . GLU A 1 89 ? -3.044 7.489 -6.188 1.00 72.75 89 GLU A CA 1
ATOM 691 C C . GLU A 1 89 ? -3.060 8.524 -7.321 1.00 72.75 89 GLU A C 1
ATOM 693 O O . GLU A 1 89 ? -2.801 8.185 -8.474 1.00 72.75 89 GLU A O 1
ATOM 698 N N . GLN A 1 90 ? -3.278 9.804 -7.002 1.00 69.00 90 GLN A N 1
ATOM 699 C CA . GLN A 1 90 ? -3.308 10.888 -7.992 1.00 69.00 90 GLN A CA 1
ATOM 700 C C . GLN A 1 90 ? -1.924 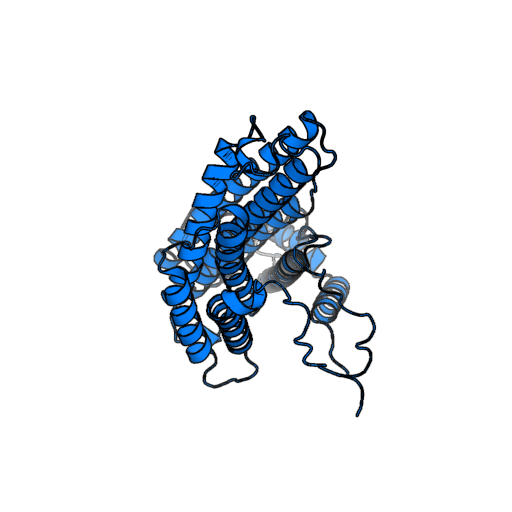11.356 -8.467 1.00 69.00 90 GLN A C 1
ATOM 702 O O . GLN A 1 90 ? -1.830 12.114 -9.431 1.00 69.00 90 GLN A O 1
ATOM 707 N N . GLY A 1 91 ? -0.837 10.943 -7.805 1.00 56.44 91 GLY A N 1
ATOM 708 C CA . GLY A 1 91 ? 0.548 11.125 -8.263 1.00 56.44 91 GLY A CA 1
ATOM 709 C C . GLY A 1 91 ? 1.085 12.564 -8.357 1.00 56.44 91 GLY A C 1
ATOM 710 O O . GLY A 1 91 ? 2.299 12.731 -8.477 1.00 56.44 91 GLY A O 1
ATOM 711 N N . HIS A 1 92 ? 0.239 13.598 -8.289 1.00 53.06 92 HIS A N 1
ATOM 712 C CA . HIS A 1 92 ? 0.638 14.979 -8.582 1.00 53.06 92 HIS A CA 1
ATOM 713 C C . HIS A 1 92 ? 0.814 15.890 -7.369 1.00 53.06 92 HIS A C 1
ATOM 715 O O . HIS A 1 92 ? 1.488 16.903 -7.507 1.00 53.06 92 HIS A O 1
ATOM 721 N N . GLN A 1 93 ? 0.312 15.524 -6.188 1.00 64.31 93 GLN A N 1
ATOM 722 C CA . GLN A 1 93 ? 0.548 16.231 -4.923 1.00 64.31 93 GLN A CA 1
ATOM 723 C C . GLN A 1 93 ? 0.046 15.348 -3.775 1.00 64.31 93 GLN A C 1
ATOM 725 O O . GLN A 1 93 ? -1.104 15.443 -3.352 1.00 64.31 93 GLN A O 1
ATOM 730 N N . CYS A 1 94 ? 0.898 14.450 -3.278 1.00 70.12 94 CYS A N 1
ATOM 731 C CA . CYS A 1 94 ? 0.545 13.644 -2.113 1.00 70.12 94 CYS A CA 1
ATOM 732 C C . CYS A 1 94 ? 0.368 14.570 -0.903 1.00 70.12 94 CYS A C 1
ATOM 734 O O . CYS A 1 94 ? 1.319 15.238 -0.493 1.00 70.12 94 CYS A O 1
ATOM 736 N N . ARG A 1 95 ? -0.837 14.619 -0.335 1.00 74.62 95 ARG A N 1
ATOM 737 C CA . ARG A 1 95 ? -1.110 15.370 0.889 1.00 74.62 95 ARG A CA 1
ATOM 738 C C . ARG A 1 95 ? -0.858 14.468 2.091 1.00 74.62 95 ARG A C 1
ATOM 740 O O . ARG A 1 95 ? -1.534 13.444 2.229 1.00 74.62 95 ARG A O 1
ATOM 747 N N . PRO A 1 96 ? 0.112 14.812 2.951 1.00 72.81 96 PRO A N 1
ATOM 748 C CA . PRO A 1 96 ? 0.289 14.100 4.201 1.00 72.81 96 PRO A CA 1
ATOM 749 C C . PRO A 1 96 ? -0.982 14.190 5.045 1.00 72.81 96 PRO A C 1
ATOM 751 O O . PRO A 1 96 ? -1.664 15.217 5.035 1.00 72.81 96 PRO A O 1
ATOM 754 N N . ALA A 1 97 ? -1.291 13.122 5.770 1.00 76.00 97 ALA A N 1
ATOM 755 C CA . ALA A 1 97 ? -2.504 13.054 6.559 1.00 76.00 97 ALA A CA 1
ATOM 756 C C . ALA A 1 97 ? -2.417 14.027 7.735 1.00 76.00 97 ALA A C 1
ATOM 758 O O . ALA A 1 97 ? -1.435 14.061 8.477 1.00 76.00 97 ALA A O 1
ATOM 759 N N . ASN A 1 98 ? -3.463 14.829 7.923 1.00 82.56 98 ASN A N 1
ATOM 760 C CA . ASN A 1 98 ? -3.546 15.748 9.050 1.00 82.56 98 ASN A CA 1
ATOM 761 C C . ASN A 1 98 ? -4.461 15.182 10.139 1.00 82.56 98 ASN A C 1
ATOM 763 O O . ASN A 1 98 ? -5.569 15.668 10.366 1.00 82.56 98 ASN A O 1
ATOM 767 N N . HIS A 1 99 ? -3.994 14.136 10.821 1.00 81.31 99 HIS A N 1
ATOM 768 C CA . HIS A 1 99 ? -4.735 13.513 11.923 1.00 81.31 99 HIS A CA 1
ATOM 769 C C . HIS A 1 99 ? -4.811 14.378 13.190 1.00 81.31 99 HIS A C 1
ATOM 771 O O . HIS A 1 99 ? -5.633 14.095 14.056 1.00 81.31 99 HIS A O 1
ATOM 777 N N . GLY A 1 100 ? -3.977 15.417 13.302 1.00 79.94 100 GLY A N 1
ATOM 778 C CA . GLY A 1 100 ? -3.802 16.222 14.514 1.00 79.94 100 GLY A CA 1
ATOM 779 C C . GLY A 1 100 ? -2.607 15.773 15.369 1.00 79.94 100 GLY A C 1
ATOM 780 O O . GLY A 1 100 ? -2.184 14.616 15.339 1.00 79.94 100 GLY A O 1
ATOM 781 N N . GLY A 1 101 ? -2.040 16.702 16.147 1.00 80.75 101 GLY A N 1
ATOM 782 C CA . GLY A 1 101 ? -0.770 16.498 16.861 1.00 80.75 101 GLY A CA 1
ATOM 783 C C . GLY A 1 101 ? -0.797 15.407 17.939 1.00 80.75 101 GLY A C 1
ATOM 784 O O . GLY A 1 101 ? 0.248 14.857 18.281 1.00 80.75 101 GLY A O 1
ATOM 785 N N . ARG A 1 102 ? -1.980 15.058 18.463 1.00 86.62 102 ARG A N 1
ATOM 786 C CA . ARG A 1 102 ? -2.160 14.021 19.493 1.00 86.62 102 ARG A CA 1
ATOM 787 C C . ARG A 1 102 ? -2.543 12.649 18.945 1.00 86.62 102 ARG A C 1
ATOM 789 O O . ARG A 1 102 ? -2.657 11.714 19.731 1.00 86.62 102 ARG A O 1
ATOM 796 N N . PHE A 1 103 ? -2.672 12.486 17.626 1.00 87.50 103 PHE A N 1
ATOM 797 C CA . PHE A 1 103 ? -3.088 11.228 16.995 1.00 87.50 103 PHE A CA 1
ATOM 798 C C . PHE A 1 103 ? -2.284 10.008 17.468 1.00 87.50 103 PHE A C 1
ATOM 800 O O . PHE A 1 103 ? -2.853 9.028 17.944 1.00 87.50 103 PHE A O 1
ATOM 807 N N . ALA A 1 104 ? -0.952 10.084 17.398 1.00 87.06 104 ALA A N 1
ATOM 808 C CA . ALA A 1 104 ? -0.084 8.975 17.792 1.00 87.06 104 ALA A CA 1
ATOM 809 C C . ALA A 1 104 ? -0.144 8.665 19.299 1.00 87.06 104 ALA A C 1
ATOM 811 O O . ALA A 1 104 ? 0.177 7.550 19.702 1.00 87.06 104 ALA A O 1
ATOM 812 N N . SER 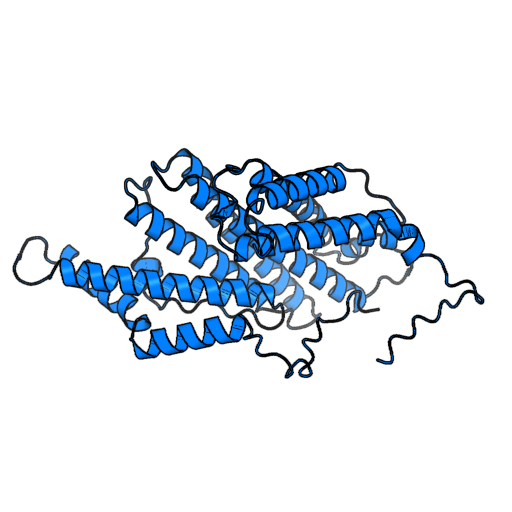A 1 105 ? -0.535 9.642 20.120 1.00 89.12 105 SER A N 1
ATOM 813 C CA . SER A 1 105 ? -0.703 9.479 21.566 1.00 89.12 105 SER A CA 1
ATOM 814 C C . SER A 1 105 ? -2.091 8.942 21.929 1.00 89.12 105 SER A C 1
ATOM 816 O O . SER A 1 105 ? -2.216 8.191 22.893 1.00 89.12 105 SER A O 1
ATOM 818 N N . LEU A 1 106 ? -3.126 9.293 21.157 1.00 89.38 106 LEU A N 1
ATOM 819 C CA . LEU A 1 106 ? -4.482 8.766 21.320 1.00 89.38 106 LEU A CA 1
ATOM 820 C C . LEU A 1 106 ? -4.587 7.311 20.847 1.00 89.38 106 LEU A C 1
ATOM 822 O O . LEU A 1 106 ? -5.251 6.503 21.491 1.00 89.38 106 LEU A O 1
ATOM 826 N N . PHE A 1 107 ? -3.898 6.952 19.769 1.00 90.69 107 PHE A N 1
ATOM 827 C CA . PHE A 1 107 ? -3.815 5.576 19.287 1.00 90.69 107 PHE A CA 1
ATOM 828 C C . PHE A 1 107 ? -2.361 5.094 19.389 1.00 90.69 107 PHE A C 1
ATOM 830 O O . PHE A 1 107 ? -1.616 5.142 18.404 1.00 90.69 107 PHE A O 1
ATOM 837 N N . PRO A 1 108 ? -1.899 4.695 20.587 1.00 88.25 108 PRO A N 1
ATOM 838 C CA . PRO A 1 108 ? -0.531 4.232 20.759 1.00 88.25 108 PRO A CA 1
ATOM 839 C C . PRO A 1 108 ? -0.307 2.920 20.002 1.00 88.25 108 PRO A C 1
ATOM 841 O O . PRO A 1 108 ? -1.211 2.095 19.868 1.00 88.25 108 PRO A O 1
ATOM 844 N N . LEU A 1 109 ? 0.922 2.712 19.522 1.00 85.81 109 LEU A N 1
ATOM 845 C CA . LEU A 1 109 ? 1.309 1.394 19.031 1.00 85.81 109 LEU A CA 1
ATOM 846 C C . LEU A 1 109 ? 1.314 0.416 20.214 1.00 85.81 109 LEU A C 1
ATOM 848 O O . LEU A 1 109 ? 1.834 0.757 21.280 1.00 85.81 109 LEU A O 1
ATOM 852 N N . PRO A 1 110 ? 0.713 -0.768 20.056 1.00 74.44 110 PRO A N 1
ATOM 853 C CA . PRO A 1 110 ? 0.506 -1.664 21.173 1.00 74.44 110 PRO A CA 1
ATOM 854 C C . PRO A 1 110 ? 1.806 -2.404 21.518 1.00 74.44 110 PRO A C 1
ATOM 856 O O . PRO A 1 110 ? 2.522 -2.876 20.637 1.00 74.44 110 PRO A O 1
ATOM 859 N N . ASN A 1 111 ? 2.083 -2.550 22.815 1.00 78.88 111 ASN A N 1
ATOM 860 C CA . ASN A 1 111 ? 3.166 -3.409 23.316 1.00 78.88 111 ASN A CA 1
ATOM 861 C C . ASN A 1 111 ? 2.712 -4.871 23.512 1.00 78.88 111 ASN A C 1
ATOM 863 O O . ASN A 1 111 ? 3.516 -5.725 23.874 1.00 78.88 111 ASN A O 1
ATOM 867 N N . MET A 1 112 ? 1.422 -5.155 23.305 1.00 81.94 112 MET A N 1
ATOM 868 C CA . MET A 1 112 ? 0.787 -6.465 23.472 1.00 81.94 112 MET A CA 1
ATOM 869 C C . MET A 1 112 ? -0.196 -6.729 22.327 1.00 81.94 112 MET A C 1
ATOM 871 O O . MET A 1 112 ? -0.587 -5.814 21.609 1.00 81.94 112 MET A O 1
ATOM 875 N N . VAL A 1 113 ? -0.613 -7.979 22.151 1.00 83.75 113 VAL A N 1
ATOM 876 C CA . VAL A 1 113 ? -1.638 -8.334 21.159 1.00 83.75 113 VAL A CA 1
ATOM 877 C C . VAL A 1 113 ? -2.985 -7.713 21.566 1.00 83.75 113 VAL A C 1
ATOM 879 O O . VAL A 1 113 ? -3.341 -7.802 22.744 1.00 83.75 113 VAL A O 1
ATOM 882 N N . PRO A 1 114 ? -3.745 -7.092 20.644 1.00 86.44 114 PRO A N 1
ATOM 883 C CA . PRO A 1 114 ? -5.076 -6.588 20.968 1.00 86.44 114 PRO A CA 1
ATOM 884 C C . PRO A 1 114 ? -6.027 -7.711 21.360 1.00 86.44 114 PRO A C 1
ATOM 886 O O . PRO A 1 114 ? -6.072 -8.748 20.707 1.00 86.44 114 PRO A O 1
ATOM 889 N N . SER A 1 115 ? -6.821 -7.485 22.403 1.00 83.31 115 SER A N 1
ATOM 890 C CA . SER A 1 115 ? -7.725 -8.489 22.973 1.00 83.31 115 SER A CA 1
ATOM 891 C C . SER A 1 115 ? -9.200 -8.297 22.597 1.00 83.31 115 SER A C 1
ATOM 893 O O . SER A 1 115 ? -9.994 -9.206 22.821 1.00 83.31 115 SER A O 1
ATOM 895 N N . GLY A 1 116 ? -9.581 -7.156 22.007 1.00 86.81 116 GLY A N 1
ATOM 896 C CA . GLY A 1 116 ? -10.974 -6.827 21.676 1.00 86.81 116 GLY A CA 1
ATOM 897 C C . GLY A 1 116 ? -11.145 -6.098 20.342 1.00 86.81 116 GLY A C 1
ATOM 898 O O . GLY A 1 116 ? -10.176 -5.580 19.781 1.00 86.81 116 GLY A O 1
ATOM 899 N N . ALA A 1 117 ? -12.388 -6.044 19.850 1.00 88.25 117 ALA A N 1
ATOM 900 C CA . ALA A 1 117 ? -12.737 -5.475 18.545 1.00 88.25 117 ALA A CA 1
ATOM 901 C C . ALA A 1 117 ? -12.359 -3.990 18.420 1.00 88.25 117 ALA A C 1
ATOM 903 O O . ALA A 1 117 ? -11.712 -3.601 17.451 1.00 88.25 117 ALA A O 1
ATOM 904 N N . GLU A 1 118 ? -12.667 -3.176 19.434 1.00 89.19 118 GLU A N 1
ATOM 905 C CA . GLU A 1 118 ? -12.289 -1.756 19.449 1.00 89.19 118 GLU A CA 1
ATOM 906 C C . GLU A 1 118 ? -10.771 -1.557 19.414 1.00 89.19 118 GLU A C 1
ATOM 908 O O . GLU A 1 118 ? -10.261 -0.736 18.658 1.00 89.19 118 GLU A O 1
ATOM 913 N N . SER A 1 119 ? -10.027 -2.358 20.183 1.00 88.88 119 SER A N 1
ATOM 914 C CA . SER A 1 119 ? -8.564 -2.303 20.179 1.00 88.88 119 SER A CA 1
ATOM 915 C C . SER A 1 119 ? -7.997 -2.699 18.813 1.00 88.88 119 SER A C 1
ATOM 917 O O . SER A 1 119 ? -7.078 -2.046 18.315 1.00 88.88 119 SER A O 1
ATOM 919 N N . CYS A 1 120 ? -8.573 -3.718 18.165 1.00 90.69 120 CYS A N 1
ATOM 920 C CA . CYS A 1 120 ? -8.198 -4.104 16.805 1.00 90.69 120 CYS A CA 1
ATOM 921 C C . CYS A 1 120 ? -8.473 -2.974 15.806 1.00 90.69 120 CYS A C 1
ATOM 923 O O . CYS A 1 120 ? -7.599 -2.656 15.000 1.00 90.69 120 CYS A O 1
ATOM 925 N N . GLN A 1 121 ? -9.636 -2.325 15.886 1.00 91.50 121 GLN A N 1
ATOM 926 C CA . GLN A 1 121 ? -9.977 -1.173 15.053 1.00 91.50 121 GLN A CA 1
ATOM 927 C C . GLN A 1 121 ? -8.994 -0.013 15.254 1.00 91.50 121 GLN A C 1
ATOM 929 O O . GLN A 1 121 ? -8.459 0.512 14.276 1.00 91.50 121 GLN A O 1
ATOM 934 N N . ASP A 1 122 ? -8.706 0.352 16.501 1.00 92.50 122 ASP A N 1
ATOM 935 C CA . ASP A 1 122 ? -7.792 1.442 16.850 1.00 92.50 122 ASP A CA 1
ATOM 936 C C . ASP A 1 122 ? -6.374 1.184 16.321 1.00 92.50 122 ASP A C 1
ATOM 938 O O . ASP A 1 122 ? -5.739 2.069 15.739 1.00 92.50 122 ASP A O 1
ATOM 942 N N . ILE A 1 123 ? -5.896 -0.057 16.433 1.00 92.88 123 ILE A N 1
ATOM 943 C CA . ILE A 1 123 ? -4.599 -0.467 15.887 1.00 92.88 123 ILE A CA 1
ATOM 944 C C . ILE A 1 123 ? -4.608 -0.434 14.359 1.00 92.88 123 ILE A C 1
ATOM 946 O O . ILE A 1 123 ? -3.647 0.058 13.765 1.00 92.88 123 ILE A O 1
ATOM 950 N N . ARG A 1 124 ? -5.680 -0.901 13.703 1.00 92.38 124 ARG A N 1
ATOM 951 C CA . ARG A 1 124 ? -5.811 -0.808 12.239 1.00 92.38 124 ARG A CA 1
ATOM 952 C C . ARG A 1 124 ? -5.751 0.645 11.777 1.00 92.38 124 ARG A C 1
ATOM 954 O O . ARG A 1 124 ? -4.981 0.952 10.868 1.00 92.38 124 ARG A O 1
ATOM 961 N N . LEU A 1 125 ? -6.488 1.544 12.429 1.00 92.69 125 LEU A N 1
ATOM 962 C CA . LEU A 1 125 ? -6.468 2.978 12.129 1.00 92.69 125 LEU A CA 1
ATOM 963 C C . LEU A 1 125 ? -5.077 3.583 12.318 1.00 92.69 125 LEU A C 1
ATOM 965 O O . LEU A 1 125 ? -4.606 4.331 11.455 1.00 92.69 125 LEU A O 1
ATOM 969 N N . ARG A 1 126 ? -4.398 3.224 13.412 1.00 93.50 126 ARG A N 1
ATOM 970 C CA . ARG A 1 126 ? -3.055 3.712 13.732 1.00 93.50 126 ARG A CA 1
ATOM 971 C C . ARG A 1 126 ? -1.995 3.259 12.734 1.00 93.50 126 ARG A C 1
ATOM 973 O O . ARG A 1 126 ? -1.137 4.060 12.344 1.00 93.50 126 ARG A O 1
ATOM 980 N N . LEU A 1 127 ? -2.019 1.981 12.369 1.00 93.88 127 LEU A N 1
ATOM 981 C CA . LEU A 1 127 ? -1.060 1.368 11.452 1.00 93.88 127 LEU A CA 1
ATOM 982 C C . LEU A 1 127 ? -1.307 1.821 10.010 1.00 93.88 127 LEU A C 1
ATOM 984 O O . LEU A 1 127 ? -0.343 2.125 9.304 1.00 93.88 127 LEU A O 1
ATOM 988 N N . LEU A 1 128 ? -2.573 1.954 9.597 1.00 93.88 128 LEU A N 1
ATOM 989 C CA . LEU A 1 128 ? -2.924 2.533 8.301 1.00 93.88 128 LEU A CA 1
ATOM 990 C C . LEU A 1 128 ? -2.454 3.986 8.211 1.00 93.88 128 LEU A C 1
ATOM 992 O O . LEU A 1 128 ? -1.714 4.328 7.294 1.00 93.88 128 LEU A O 1
ATOM 996 N N . GLY A 1 129 ? -2.795 4.813 9.203 1.00 92.25 129 GLY A N 1
ATOM 997 C CA . GLY A 1 129 ? -2.388 6.217 9.223 1.00 92.25 129 GLY A CA 1
ATOM 998 C C . GLY A 1 129 ? -0.876 6.394 9.227 1.00 92.25 129 GLY A C 1
ATOM 999 O O . GLY A 1 129 ? -0.357 7.196 8.460 1.00 92.25 129 GLY A O 1
ATOM 1000 N N . GLY A 1 130 ? -0.145 5.589 10.005 1.00 92.69 130 GLY A N 1
ATOM 1001 C CA . GLY A 1 130 ? 1.321 5.596 9.989 1.00 92.69 130 GLY A CA 1
ATOM 1002 C C . GLY A 1 130 ? 1.908 5.218 8.626 1.00 92.69 130 GLY A C 1
ATOM 1003 O O . GLY A 1 130 ? 2.785 5.913 8.121 1.00 92.69 130 GLY A O 1
ATOM 1004 N N . THR A 1 131 ? 1.396 4.151 8.014 1.00 94.19 131 THR A N 1
ATOM 1005 C CA . THR A 1 131 ? 1.830 3.669 6.693 1.00 94.19 131 THR A CA 1
ATOM 1006 C C . THR A 1 131 ? 1.631 4.734 5.616 1.00 94.19 131 THR A C 1
ATOM 1008 O O . THR A 1 131 ? 2.564 5.083 4.891 1.00 94.19 131 THR A O 1
ATOM 1011 N N . VAL A 1 132 ? 0.416 5.275 5.536 1.00 92.06 132 VAL A N 1
ATOM 1012 C CA . VAL A 1 132 ? 0.023 6.255 4.521 1.00 92.06 132 VAL A CA 1
ATOM 1013 C C . VAL A 1 132 ? 0.769 7.567 4.729 1.00 92.06 132 VAL A C 1
ATOM 1015 O O . VAL A 1 132 ? 1.249 8.151 3.764 1.00 92.06 132 VAL A O 1
ATOM 1018 N N . GLN A 1 133 ? 0.958 7.993 5.981 1.00 91.56 133 GLN A N 1
ATOM 1019 C CA . GLN A 1 133 ? 1.744 9.176 6.318 1.00 91.56 133 GLN A CA 1
ATOM 1020 C C . GLN A 1 133 ? 3.197 9.059 5.852 1.00 91.56 133 GLN A C 1
ATOM 1022 O O . GLN A 1 133 ? 3.733 10.009 5.277 1.00 91.56 133 GLN A O 1
ATOM 1027 N N . ILE A 1 134 ? 3.843 7.911 6.097 1.00 93.25 134 ILE A N 1
ATOM 1028 C CA . ILE A 1 134 ? 5.217 7.671 5.640 1.00 93.25 134 ILE A CA 1
ATOM 1029 C C . ILE A 1 134 ? 5.257 7.763 4.116 1.00 93.25 134 ILE A C 1
ATOM 1031 O O . ILE A 1 134 ? 6.027 8.556 3.582 1.00 93.25 134 ILE A O 1
ATOM 1035 N N . ALA A 1 135 ? 4.388 7.025 3.420 1.00 92.75 135 ALA A N 1
ATOM 1036 C CA . ALA A 1 135 ? 4.354 7.019 1.961 1.00 92.75 135 ALA A CA 1
ATOM 1037 C C . ALA A 1 135 ? 4.083 8.415 1.375 1.00 92.75 135 ALA A C 1
ATOM 1039 O O . ALA A 1 135 ? 4.798 8.852 0.474 1.00 92.75 135 ALA A O 1
ATOM 1040 N N . ALA A 1 136 ? 3.111 9.149 1.922 1.00 90.38 136 ALA A N 1
ATOM 1041 C CA . ALA A 1 136 ? 2.734 10.478 1.449 1.00 90.38 136 ALA A CA 1
ATOM 1042 C C . ALA A 1 136 ? 3.858 11.496 1.644 1.00 90.38 136 ALA A C 1
ATOM 1044 O O . ALA A 1 136 ? 4.147 12.262 0.728 1.00 90.38 136 ALA A O 1
ATOM 1045 N N . ASN A 1 137 ? 4.545 11.473 2.790 1.00 89.25 137 ASN A N 1
ATOM 1046 C CA . ASN A 1 137 ? 5.716 12.319 3.040 1.00 89.25 137 ASN A CA 1
ATOM 1047 C C . ASN A 1 137 ? 6.857 12.037 2.053 1.00 89.25 137 ASN A C 1
ATOM 1049 O O . ASN A 1 137 ? 7.549 12.950 1.599 1.00 89.25 137 ASN A O 1
ATOM 1053 N N . THR A 1 138 ? 7.070 10.767 1.722 1.00 90.19 138 THR A N 1
ATOM 1054 C CA . THR A 1 138 ? 8.138 10.342 0.815 1.00 90.19 138 THR A CA 1
ATOM 1055 C C . THR A 1 138 ? 7.849 10.720 -0.629 1.00 90.19 138 THR A C 1
ATOM 1057 O O . THR A 1 138 ? 8.741 11.202 -1.329 1.00 90.19 138 THR A O 1
ATOM 1060 N N . LEU A 1 139 ? 6.612 10.500 -1.073 1.00 88.88 139 LEU A N 1
ATOM 1061 C CA . LEU A 1 139 ? 6.180 10.711 -2.452 1.00 88.88 139 LEU A CA 1
ATOM 1062 C C . LEU A 1 139 ? 5.900 12.190 -2.759 1.00 88.88 139 LEU A C 1
ATOM 1064 O O . LEU A 1 139 ? 6.086 12.614 -3.895 1.00 88.88 139 LEU A O 1
ATOM 1068 N N . SER A 1 140 ? 5.547 13.000 -1.754 1.00 86.44 140 SER A N 1
ATOM 1069 C CA . SER A 1 140 ?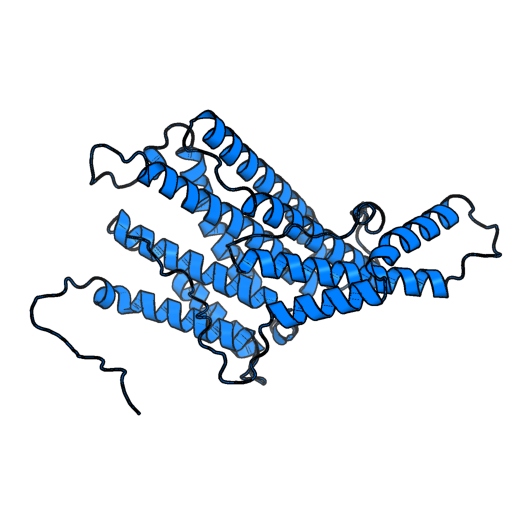 5.386 14.459 -1.891 1.00 86.44 140 SER A CA 1
ATOM 1070 C C . SER A 1 140 ? 6.701 15.233 -1.976 1.00 86.44 140 SER A C 1
ATOM 1072 O O . SER A 1 140 ? 6.686 16.428 -2.262 1.00 86.44 140 SER A O 1
ATOM 1074 N N . SER A 1 141 ? 7.835 14.574 -1.728 1.00 82.81 141 SER A N 1
ATOM 1075 C CA . SER A 1 141 ? 9.150 15.205 -1.671 1.00 82.81 141 SER A CA 1
ATOM 1076 C C . SER A 1 141 ? 9.974 14.894 -2.932 1.00 82.81 141 SER A C 1
ATOM 1078 O O . SER A 1 141 ? 10.797 13.968 -2.898 1.00 82.81 141 SER A O 1
ATOM 1080 N N . PRO A 1 142 ? 9.783 15.628 -4.049 1.00 81.25 142 PRO A N 1
ATOM 1081 C CA . PRO A 1 142 ? 10.501 15.377 -5.293 1.00 81.25 142 PRO A CA 1
ATOM 1082 C C . PRO A 1 142 ? 12.005 15.645 -5.157 1.00 81.25 142 PRO A C 1
ATOM 1084 O O . PRO A 1 142 ? 12.480 16.249 -4.192 1.00 81.25 142 PRO A O 1
ATOM 1087 N N . LEU A 1 143 ? 12.764 15.191 -6.156 1.00 84.56 143 LEU A N 1
ATOM 1088 C CA . LEU A 1 143 ? 14.166 15.562 -6.311 1.00 84.56 143 LEU A CA 1
ATOM 1089 C C . LEU A 1 143 ? 14.267 17.074 -6.578 1.00 84.56 143 LEU A C 1
ATOM 1091 O O . LEU A 1 143 ? 13.716 17.555 -7.565 1.00 84.56 143 LEU A O 1
ATOM 1095 N N . SER A 1 144 ? 14.966 17.804 -5.705 1.00 83.06 144 SER A N 1
ATOM 1096 C CA . SER A 1 144 ? 15.090 19.267 -5.791 1.00 83.06 144 SER A CA 1
ATOM 1097 C C . SER A 1 144 ? 15.958 19.728 -6.965 1.00 83.06 144 SER A C 1
ATOM 1099 O O . SER A 1 144 ? 15.638 20.715 -7.619 1.00 83.06 144 SER A O 1
ATOM 1101 N N . SER A 1 145 ? 17.057 19.020 -7.236 1.00 85.25 145 SER A N 1
ATOM 1102 C CA . SER A 1 145 ? 17.938 19.266 -8.377 1.00 85.25 145 SER A CA 1
ATOM 1103 C C . SER A 1 145 ? 18.715 17.997 -8.746 1.00 85.25 145 SER A C 1
ATOM 1105 O O . SER A 1 145 ? 18.781 17.046 -7.967 1.00 85.25 145 SER A O 1
ATOM 1107 N N . PHE A 1 146 ? 19.340 17.988 -9.925 1.00 83.38 146 PHE A N 1
ATOM 1108 C CA . PHE A 1 146 ? 20.210 16.892 -10.374 1.00 83.38 146 PHE A CA 1
ATOM 1109 C C . PHE A 1 146 ? 21.647 16.985 -9.828 1.00 83.38 146 PHE A C 1
ATOM 1111 O O . PHE A 1 146 ? 22.527 16.252 -10.272 1.00 83.38 146 PHE A O 1
ATOM 1118 N N . GLN A 1 147 ? 21.912 17.878 -8.868 1.00 83.38 147 GLN A N 1
ATOM 1119 C CA . GLN A 1 147 ? 23.216 17.961 -8.215 1.00 83.38 147 GLN A CA 1
ATOM 1120 C C . GLN A 1 147 ? 23.438 16.761 -7.288 1.00 83.38 147 GLN A C 1
ATOM 1122 O O . GLN A 1 147 ? 22.517 16.324 -6.599 1.00 83.38 147 GLN A O 1
ATOM 1127 N N . SER A 1 148 ? 24.684 16.273 -7.204 1.00 83.06 148 SER A N 1
ATOM 1128 C CA . SER A 1 148 ? 25.033 15.077 -6.413 1.00 83.06 148 SER A CA 1
ATOM 1129 C C . SER A 1 148 ? 24.495 15.134 -4.981 1.00 83.06 148 SER A C 1
ATOM 1131 O O . SER A 1 148 ? 23.894 14.177 -4.518 1.00 83.06 148 SER A O 1
ATOM 1133 N N . LYS A 1 149 ? 24.624 16.275 -4.291 1.00 87.12 149 LYS A N 1
ATOM 1134 C CA . LYS A 1 149 ? 24.149 16.426 -2.907 1.00 87.12 149 LYS A CA 1
ATOM 1135 C C . LYS A 1 149 ? 22.637 16.205 -2.767 1.00 87.12 149 LYS A C 1
ATOM 1137 O O . LYS A 1 149 ? 22.199 15.567 -1.810 1.00 87.12 149 LYS A O 1
ATOM 1142 N N . ASP A 1 150 ? 21.844 16.724 -3.699 1.00 87.38 150 ASP A N 1
ATOM 1143 C CA . ASP A 1 150 ? 20.384 16.601 -3.656 1.00 87.38 150 ASP A CA 1
ATOM 1144 C C . ASP A 1 150 ? 19.932 15.185 -4.023 1.00 87.38 150 ASP A C 1
ATOM 1146 O O . ASP A 1 150 ? 18.997 14.656 -3.416 1.00 87.38 150 ASP A O 1
ATOM 1150 N N . VAL A 1 151 ? 20.648 14.537 -4.947 1.00 87.44 151 VAL A N 1
ATOM 1151 C CA . VAL A 1 151 ? 20.471 13.117 -5.276 1.00 87.44 151 VAL A CA 1
ATOM 1152 C C . VAL A 1 151 ? 20.763 12.241 -4.050 1.00 87.44 151 VAL A C 1
ATOM 1154 O O . VAL A 1 151 ? 19.962 11.363 -3.719 1.00 87.44 151 VAL A O 1
ATOM 1157 N N . ASP A 1 152 ? 21.833 12.526 -3.306 1.00 88.06 152 ASP A N 1
ATOM 1158 C CA . ASP A 1 152 ? 22.177 11.787 -2.089 1.00 88.06 152 ASP A CA 1
ATOM 1159 C C . ASP A 1 152 ? 21.109 11.933 -0.995 1.00 88.06 152 ASP A C 1
ATOM 1161 O O . ASP A 1 152 ? 20.731 10.957 -0.334 1.00 88.06 152 ASP A O 1
ATOM 1165 N N . VAL A 1 153 ? 20.603 13.156 -0.796 1.00 89.94 153 VAL A N 1
ATOM 1166 C CA . VAL A 1 153 ? 19.516 13.439 0.152 1.00 89.94 153 VAL A CA 1
ATOM 1167 C C . VAL A 1 153 ? 18.240 12.710 -0.264 1.00 89.94 153 VAL A C 1
ATOM 1169 O O . VAL A 1 153 ? 17.573 12.119 0.591 1.00 89.94 153 VAL A O 1
ATOM 1172 N N . PHE A 1 154 ? 17.924 12.699 -1.560 1.00 90.56 154 PHE A N 1
ATOM 1173 C CA . PHE A 1 154 ? 16.783 11.973 -2.103 1.00 90.56 154 PHE A CA 1
ATOM 1174 C C . PHE A 1 154 ? 16.884 10.472 -1.806 1.00 90.56 154 PHE A C 1
ATOM 1176 O O . PHE A 1 154 ? 16.013 9.938 -1.120 1.00 90.56 154 PHE A O 1
ATOM 1183 N N . PHE A 1 155 ? 17.955 9.790 -2.227 1.00 89.44 155 PHE A N 1
ATOM 1184 C CA . PHE A 1 155 ? 18.096 8.342 -2.016 1.00 89.44 155 PHE A CA 1
ATOM 1185 C C . PHE A 1 155 ? 18.139 7.958 -0.533 1.00 89.44 155 PHE A C 1
ATOM 1187 O O . PHE A 1 155 ? 17.550 6.950 -0.134 1.00 89.44 155 PHE A O 1
ATOM 1194 N N . ARG A 1 156 ? 18.772 8.780 0.315 1.00 90.75 156 ARG A N 1
ATOM 1195 C CA . ARG A 1 156 ? 18.758 8.578 1.771 1.00 90.75 156 ARG A CA 1
ATOM 1196 C C . ARG A 1 156 ? 17.343 8.654 2.338 1.00 90.75 156 ARG A C 1
ATOM 1198 O O . ARG A 1 156 ? 16.977 7.814 3.159 1.00 90.75 156 ARG A O 1
ATOM 1205 N N . ARG A 1 157 ? 16.544 9.630 1.894 1.00 91.31 157 ARG A N 1
ATOM 1206 C CA . ARG A 1 157 ? 15.138 9.763 2.294 1.00 91.31 157 ARG A CA 1
ATOM 1207 C C . ARG A 1 157 ? 14.342 8.530 1.880 1.00 91.31 157 ARG A C 1
ATOM 1209 O O . ARG A 1 157 ? 13.716 7.930 2.745 1.00 91.31 157 ARG A O 1
ATOM 1216 N N . GLN A 1 158 ? 14.439 8.107 0.616 1.00 91.75 158 GLN A N 1
ATOM 1217 C CA . GLN A 1 158 ? 13.744 6.910 0.124 1.00 91.75 158 GLN A CA 1
ATOM 1218 C C . GLN A 1 158 ? 14.109 5.669 0.957 1.00 91.75 158 GLN A C 1
ATOM 1220 O O . GLN A 1 158 ? 13.230 4.927 1.389 1.00 91.75 158 GLN A O 1
ATOM 1225 N N . ARG A 1 159 ? 15.400 5.481 1.273 1.00 92.06 159 ARG A N 1
ATOM 1226 C CA . ARG A 1 159 ? 15.876 4.352 2.090 1.00 92.06 159 ARG A CA 1
ATOM 1227 C C . ARG A 1 159 ? 15.291 4.369 3.501 1.00 92.06 159 ARG A C 1
ATOM 1229 O O . ARG A 1 159 ? 14.867 3.324 3.992 1.00 92.06 159 ARG A O 1
ATOM 1236 N N . ASN A 1 160 ? 15.272 5.534 4.148 1.00 93.88 160 ASN A N 1
ATOM 1237 C CA . ASN A 1 160 ? 14.677 5.683 5.476 1.00 93.88 160 ASN A CA 1
ATOM 1238 C C . ASN A 1 160 ? 13.180 5.356 5.438 1.00 93.88 160 ASN A C 1
ATOM 1240 O O . ASN A 1 160 ? 12.704 4.599 6.272 1.00 93.88 160 ASN A O 1
ATOM 1244 N N . SER A 1 161 ? 12.463 5.830 4.421 1.00 94.00 161 SER A N 1
ATOM 1245 C CA . SER A 1 161 ? 11.036 5.550 4.261 1.00 94.00 161 SER A CA 1
ATOM 1246 C C . SER A 1 161 ? 10.734 4.071 4.034 1.00 94.00 161 SER A C 1
ATOM 1248 O O . SER A 1 161 ? 9.813 3.544 4.647 1.00 94.00 161 SER A O 1
ATOM 1250 N N . VAL A 1 162 ? 11.529 3.370 3.218 1.00 94.38 162 VAL A N 1
ATOM 1251 C CA . VAL A 1 162 ? 11.398 1.912 3.039 1.00 94.38 162 VAL A CA 1
ATOM 1252 C C . VAL A 1 162 ? 11.645 1.170 4.354 1.00 94.38 162 VAL A C 1
ATOM 1254 O O . VAL A 1 162 ? 10.915 0.235 4.677 1.00 94.38 162 VAL A O 1
ATOM 1257 N N . ARG A 1 163 ? 12.648 1.581 5.140 1.00 95.19 163 ARG A N 1
ATOM 1258 C CA . ARG A 1 163 ? 12.894 1.013 6.475 1.00 95.19 163 ARG A CA 1
ATOM 1259 C C . ARG A 1 163 ? 11.689 1.222 7.393 1.00 95.19 163 ARG A C 1
ATOM 1261 O O . ARG A 1 163 ? 11.251 0.270 8.030 1.00 95.19 163 ARG A O 1
ATOM 1268 N N . ASP A 1 164 ? 11.152 2.434 7.438 1.00 95.50 164 ASP A N 1
ATOM 1269 C CA . ASP A 1 164 ? 10.044 2.777 8.329 1.00 95.50 164 ASP A CA 1
ATOM 1270 C C . ASP A 1 164 ? 8.739 2.063 7.902 1.00 95.50 164 ASP A C 1
ATOM 1272 O O . ASP A 1 164 ? 7.984 1.595 8.753 1.00 95.50 164 ASP A O 1
ATOM 1276 N N . LEU A 1 165 ? 8.504 1.876 6.595 1.00 96.00 165 LEU A N 1
ATOM 1277 C CA . LEU A 1 165 ? 7.404 1.051 6.070 1.00 96.00 165 LEU A CA 1
ATOM 1278 C C . LEU A 1 165 ? 7.578 -0.436 6.396 1.00 96.00 165 LEU A C 1
ATOM 1280 O O . LEU A 1 165 ? 6.613 -1.094 6.777 1.00 96.00 165 LEU A O 1
ATOM 1284 N N . ASN A 1 166 ? 8.797 -0.974 6.295 1.00 95.19 166 ASN A N 1
ATOM 1285 C CA . ASN A 1 166 ? 9.076 -2.350 6.711 1.00 95.19 166 ASN A CA 1
ATOM 1286 C C . ASN A 1 166 ? 8.809 -2.550 8.207 1.00 95.19 166 ASN A C 1
ATOM 1288 O O . ASN A 1 166 ? 8.284 -3.592 8.592 1.00 95.19 166 ASN A O 1
ATOM 1292 N N . GLU A 1 167 ? 9.126 -1.557 9.039 1.00 93.75 167 GLU A N 1
ATOM 1293 C CA . GLU A 1 167 ? 8.819 -1.597 10.468 1.00 93.75 167 GLU A CA 1
ATOM 1294 C C . GLU A 1 167 ? 7.305 -1.581 10.718 1.00 93.75 167 GLU A C 1
ATOM 1296 O O . GLU A 1 167 ? 6.806 -2.403 11.483 1.00 93.75 167 GLU A O 1
ATOM 1301 N N . MET A 1 168 ? 6.542 -0.742 10.006 1.00 93.81 168 MET A N 1
ATOM 1302 C CA . MET A 1 168 ? 5.073 -0.782 10.073 1.00 93.81 168 MET A CA 1
ATOM 1303 C C . MET A 1 168 ? 4.524 -2.145 9.640 1.00 93.81 168 MET A C 1
ATOM 1305 O O . MET A 1 168 ? 3.683 -2.723 10.328 1.00 93.81 168 MET A O 1
ATOM 1309 N N . HIS A 1 169 ? 5.040 -2.714 8.550 1.00 94.81 169 HIS A N 1
ATOM 1310 C CA . HIS A 1 169 ? 4.636 -4.042 8.102 1.00 94.81 169 HIS A CA 1
ATOM 1311 C C . HIS A 1 169 ? 4.989 -5.132 9.126 1.00 94.81 169 HIS A C 1
ATOM 1313 O O . HIS A 1 169 ? 4.200 -6.052 9.326 1.00 94.81 169 HIS A O 1
ATOM 1319 N N . ARG A 1 170 ? 6.141 -5.034 9.805 1.00 94.31 170 ARG A N 1
ATOM 1320 C CA . ARG A 1 170 ? 6.545 -5.959 10.879 1.00 94.31 170 ARG A CA 1
ATOM 1321 C C . ARG A 1 170 ? 5.527 -5.987 12.019 1.00 94.31 170 ARG A C 1
ATOM 1323 O O . ARG A 1 170 ? 5.325 -7.044 12.610 1.00 94.31 170 ARG A O 1
ATOM 1330 N N . LEU A 1 171 ? 4.872 -4.857 12.295 1.00 93.00 171 LEU A N 1
ATOM 1331 C CA . LEU A 1 171 ? 3.794 -4.759 13.280 1.00 93.00 171 LEU A CA 1
ATOM 1332 C C . LEU A 1 171 ? 2.468 -5.322 12.751 1.00 93.00 171 LEU A C 1
ATOM 1334 O O . LEU A 1 171 ? 1.761 -5.991 13.494 1.00 93.00 171 LEU A O 1
ATOM 1338 N N . VAL A 1 172 ? 2.135 -5.089 11.476 1.00 93.50 172 VAL A N 1
ATOM 1339 C CA . VAL A 1 172 ? 0.873 -5.552 10.865 1.00 93.50 172 VAL A CA 1
ATOM 1340 C C . VAL A 1 172 ? 0.867 -7.065 10.614 1.00 93.50 172 VAL A C 1
ATOM 1342 O O . VAL A 1 172 ? -0.109 -7.744 10.925 1.00 93.50 172 VAL A O 1
ATOM 1345 N N . ALA A 1 173 ? 1.944 -7.605 10.044 1.00 92.38 173 ALA A N 1
ATOM 1346 C CA . ALA A 1 173 ? 2.017 -8.978 9.546 1.00 92.38 173 ALA A CA 1
ATOM 1347 C C . ALA A 1 173 ? 1.617 -10.071 10.557 1.00 92.38 173 ALA A C 1
ATOM 1349 O O . ALA A 1 173 ? 0.880 -10.979 10.161 1.00 92.38 173 ALA A O 1
ATOM 1350 N N . PRO A 1 174 ? 2.053 -10.034 11.833 1.00 93.19 174 PRO A N 1
ATOM 1351 C CA . PRO A 1 174 ? 1.669 -11.062 12.795 1.00 93.19 174 PRO A CA 1
ATOM 1352 C C . PRO A 1 174 ? 0.219 -10.918 13.281 1.00 93.19 174 PRO A C 1
ATOM 1354 O O . PRO A 1 174 ? -0.363 -11.907 13.719 1.00 93.19 174 PRO A O 1
ATOM 1357 N N . LEU A 1 175 ? -0.402 -9.734 13.186 1.00 92.38 175 LEU A N 1
ATOM 1358 C CA . LEU A 1 175 ? -1.740 -9.491 13.744 1.00 92.38 175 LEU A CA 1
ATOM 1359 C C . LEU A 1 175 ? -2.832 -10.309 13.059 1.00 92.38 175 LEU A C 1
ATOM 1361 O O . LEU A 1 175 ? -3.785 -10.694 13.722 1.00 92.38 175 LEU A O 1
ATOM 1365 N N . ARG A 1 176 ? -2.664 -10.671 11.782 1.00 91.50 176 ARG A N 1
ATOM 1366 C CA . ARG A 1 176 ? -3.609 -11.573 11.101 1.00 91.50 176 ARG A CA 1
ATOM 1367 C C . ARG A 1 176 ? -3.707 -12.961 11.752 1.00 91.50 176 ARG A C 1
ATOM 1369 O O . ARG A 1 176 ? -4.678 -13.664 11.518 1.00 91.50 176 ARG A O 1
ATOM 1376 N N . VAL A 1 177 ? -2.677 -13.369 12.500 1.00 91.19 177 VAL A N 1
ATOM 1377 C CA . VAL A 1 177 ? -2.600 -14.670 13.186 1.00 91.19 177 VAL A CA 1
ATOM 1378 C C . VAL A 1 177 ? -2.837 -14.511 14.684 1.00 91.19 177 VAL A C 1
ATOM 1380 O O . VAL A 1 177 ? -3.487 -15.349 15.296 1.00 91.19 177 VAL A O 1
ATOM 1383 N N . LEU A 1 178 ? -2.274 -13.457 15.281 1.00 91.50 178 LEU A N 1
ATOM 1384 C CA . LEU A 1 178 ? -2.285 -13.265 16.728 1.00 91.50 178 LEU A CA 1
ATOM 1385 C C . LEU A 1 178 ? -3.560 -12.593 17.240 1.00 91.50 178 LEU A C 1
ATOM 1387 O O . LEU A 1 178 ? -3.963 -12.870 18.367 1.00 91.50 178 LEU A O 1
ATOM 1391 N N . ALA A 1 179 ? -4.166 -11.688 16.467 1.00 89.62 179 ALA A N 1
ATOM 1392 C CA . ALA A 1 179 ? -5.357 -10.985 16.923 1.00 89.62 179 ALA A CA 1
ATOM 1393 C C . ALA A 1 179 ? -6.561 -11.946 16.957 1.00 89.62 179 ALA A C 1
ATOM 1395 O O . ALA A 1 179 ? -6.754 -12.723 16.021 1.00 89.62 179 ALA A O 1
ATOM 1396 N N . PRO A 1 180 ? -7.407 -11.881 17.999 1.00 87.50 180 PRO A N 1
ATOM 1397 C CA . PRO A 1 180 ? -8.558 -12.772 18.147 1.00 87.50 180 PRO A CA 1
ATOM 1398 C C . PRO A 1 180 ? -9.689 -12.467 17.151 1.00 87.50 180 PRO A C 1
ATOM 1400 O O . PRO A 1 180 ? -10.612 -13.262 17.004 1.00 87.50 180 PRO A O 1
ATOM 1403 N N . CYS A 1 181 ? -9.645 -11.309 16.487 1.00 87.06 181 CYS A N 1
ATOM 1404 C CA . CYS A 1 181 ? -10.620 -10.868 15.494 1.00 87.06 181 CYS A CA 1
ATOM 1405 C C . CYS A 1 181 ? -9.933 -10.048 14.387 1.00 87.06 181 CYS A C 1
ATOM 1407 O O . CYS A 1 181 ? -8.734 -9.776 14.457 1.00 87.06 181 CYS A O 1
ATOM 1409 N N . ASP A 1 182 ? -10.685 -9.675 13.347 1.00 87.44 182 ASP A N 1
ATOM 1410 C CA . ASP A 1 182 ? -10.219 -8.835 12.231 1.00 87.44 182 ASP A CA 1
ATOM 1411 C C . ASP A 1 182 ? -9.049 -9.401 11.398 1.00 87.44 182 ASP A C 1
ATOM 1413 O O . ASP A 1 182 ? -8.417 -8.658 10.646 1.00 87.44 182 ASP A O 1
ATOM 1417 N N . ALA A 1 183 ? -8.779 -10.712 11.455 1.00 92.00 183 ALA A N 1
ATOM 1418 C CA . ALA A 1 183 ? -7.682 -11.354 10.719 1.00 92.00 183 ALA A CA 1
ATOM 1419 C C . ALA A 1 183 ? -7.655 -10.977 9.223 1.00 92.00 183 ALA A C 1
ATOM 1421 O O . ALA A 1 183 ? -6.615 -10.580 8.691 1.00 92.00 183 ALA A O 1
ATOM 1422 N N . PHE A 1 184 ? -8.824 -11.011 8.574 1.00 93.25 184 PHE A N 1
ATOM 1423 C CA . PHE A 1 184 ? -9.006 -10.577 7.188 1.00 93.25 184 PHE A CA 1
ATOM 1424 C C . PHE A 1 184 ? -8.602 -9.108 6.979 1.00 93.25 184 PHE A C 1
ATOM 1426 O O . PHE A 1 184 ? -7.813 -8.794 6.090 1.00 93.25 184 PHE A O 1
ATOM 1433 N N . TYR A 1 185 ? -9.068 -8.193 7.832 1.00 92.62 185 TYR A N 1
ATOM 1434 C CA . TYR A 1 185 ? -8.760 -6.767 7.707 1.00 92.62 185 TYR A CA 1
ATOM 1435 C C . TYR A 1 185 ? -7.290 -6.444 8.012 1.00 92.62 185 TYR A C 1
ATOM 1437 O O . TYR A 1 185 ? -6.733 -5.527 7.407 1.00 92.62 185 TYR A O 1
ATOM 1445 N N . PHE A 1 186 ? -6.626 -7.208 8.886 1.00 93.94 186 PHE A N 1
ATOM 1446 C CA . PHE A 1 186 ? -5.175 -7.111 9.072 1.00 93.94 186 PHE A CA 1
ATOM 1447 C C . PHE A 1 186 ? -4.399 -7.593 7.842 1.00 93.94 186 PHE A C 1
ATOM 1449 O O . PHE A 1 186 ? -3.379 -6.995 7.496 1.00 93.94 186 PHE A O 1
ATOM 1456 N N . GLN A 1 187 ? -4.891 -8.612 7.132 1.00 95.00 187 GLN A N 1
ATOM 1457 C CA . GLN A 1 187 ? -4.322 -9.014 5.844 1.00 95.00 187 GLN A CA 1
ATOM 1458 C C . GLN A 1 187 ? -4.498 -7.916 4.786 1.00 95.00 187 GLN A C 1
ATOM 1460 O O . GLN A 1 187 ? -3.533 -7.584 4.103 1.00 95.00 187 GLN A O 1
ATOM 1465 N N . MET A 1 188 ? -5.674 -7.283 4.696 1.00 95.00 188 M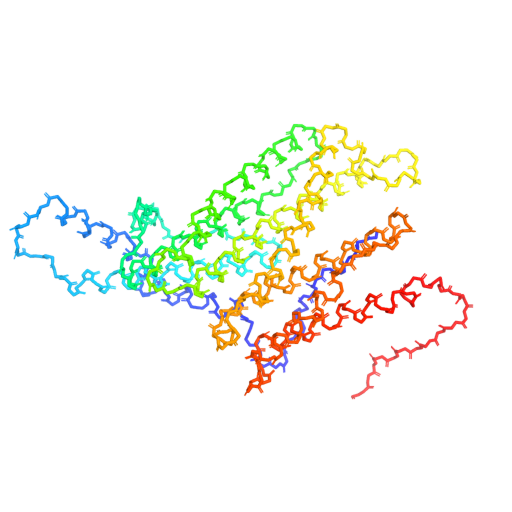ET A N 1
ATOM 1466 C CA . MET A 1 188 ? -5.887 -6.159 3.769 1.00 95.00 188 MET A CA 1
ATOM 1467 C C . MET A 1 188 ? -4.947 -4.988 4.087 1.00 95.00 188 MET A C 1
ATOM 1469 O O . MET A 1 188 ? -4.324 -4.416 3.195 1.00 95.00 188 MET A O 1
ATOM 1473 N N . LEU A 1 189 ? -4.765 -4.675 5.372 1.00 94.75 189 LEU A N 1
ATOM 1474 C CA . LEU A 1 189 ? -3.818 -3.655 5.815 1.00 94.75 189 LEU A CA 1
ATOM 1475 C C . LEU A 1 189 ? -2.360 -4.017 5.484 1.00 94.75 189 LEU A C 1
ATOM 1477 O O . LEU A 1 189 ? -1.582 -3.143 5.099 1.00 94.75 189 LEU A O 1
ATOM 1481 N N . SER A 1 190 ? -1.983 -5.293 5.603 1.00 95.50 190 SER A N 1
ATOM 1482 C CA . SER A 1 190 ? -0.656 -5.778 5.199 1.00 95.50 190 SER A CA 1
ATOM 1483 C C . SER A 1 190 ? -0.424 -5.525 3.708 1.00 95.50 190 SER A C 1
ATOM 1485 O O . SER A 1 190 ? 0.622 -4.986 3.340 1.00 95.50 190 SER A O 1
ATOM 1487 N N . ILE A 1 191 ? -1.428 -5.802 2.871 1.00 95.81 191 ILE A N 1
ATOM 1488 C CA . ILE A 1 191 ? -1.388 -5.553 1.425 1.00 95.81 191 ILE A CA 1
ATOM 1489 C C . ILE A 1 191 ? -1.212 -4.065 1.122 1.00 95.81 191 ILE A C 1
ATOM 1491 O O . ILE A 1 191 ? -0.341 -3.711 0.326 1.00 95.81 191 ILE A O 1
ATOM 1495 N N . VAL A 1 192 ? -1.963 -3.183 1.785 1.00 94.75 192 VAL A N 1
ATOM 1496 C CA . VAL A 1 192 ? -1.810 -1.723 1.640 1.00 94.75 192 VAL A CA 1
ATOM 1497 C C . VAL A 1 192 ? -0.401 -1.282 2.036 1.00 94.75 192 VAL A C 1
ATOM 1499 O O . VAL A 1 192 ? 0.250 -0.553 1.293 1.00 94.75 192 VAL A O 1
ATOM 1502 N N . CYS A 1 193 ? 0.120 -1.777 3.161 1.00 95.50 193 CYS A N 1
ATOM 1503 C CA . CYS A 1 193 ? 1.462 -1.443 3.636 1.00 95.50 193 CYS A CA 1
ATOM 1504 C C . CYS A 1 193 ? 2.554 -1.834 2.634 1.00 95.50 193 CYS A C 1
ATOM 1506 O O . CYS A 1 193 ? 3.417 -1.020 2.289 1.00 95.50 193 CYS A O 1
ATOM 1508 N N . ARG A 1 194 ? 2.470 -3.052 2.091 1.00 96.75 194 ARG A N 1
ATOM 1509 C CA . ARG A 1 194 ? 3.370 -3.507 1.027 1.00 96.75 194 ARG A CA 1
ATOM 1510 C C . ARG A 1 194 ? 3.188 -2.715 -0.265 1.00 96.75 194 ARG A C 1
ATOM 1512 O O . ARG A 1 194 ? 4.175 -2.391 -0.918 1.00 96.75 194 ARG A O 1
ATOM 1519 N N . SER A 1 195 ? 1.961 -2.340 -0.610 1.00 95.94 195 SER A N 1
ATOM 1520 C CA . SER A 1 195 ? 1.674 -1.546 -1.809 1.00 95.94 195 SER A CA 1
ATOM 1521 C C . SER A 1 195 ? 2.255 -0.134 -1.709 1.00 95.94 195 SER A C 1
ATOM 1523 O O . SER A 1 195 ? 2.876 0.339 -2.657 1.00 95.94 195 SER A O 1
ATOM 1525 N N . CYS A 1 196 ? 2.172 0.512 -0.543 1.00 95.06 196 CYS A N 1
ATOM 1526 C CA . CYS A 1 196 ? 2.853 1.781 -0.280 1.00 95.06 196 CYS A CA 1
ATOM 1527 C C . CYS A 1 196 ? 4.378 1.659 -0.438 1.00 95.06 196 CYS A C 1
ATOM 1529 O O . CYS A 1 196 ? 5.010 2.524 -1.045 1.00 95.06 196 CYS A O 1
ATOM 1531 N N . GLN A 1 197 ? 4.978 0.569 0.054 1.00 95.94 197 GLN A N 1
ATOM 1532 C CA . GLN A 1 197 ? 6.402 0.285 -0.154 1.00 95.94 197 GLN A CA 1
ATOM 1533 C C . GLN A 1 197 ? 6.731 0.101 -1.646 1.00 95.94 197 GLN A C 1
ATOM 1535 O O . GLN A 1 197 ? 7.729 0.645 -2.123 1.00 95.94 197 GLN A O 1
ATOM 1540 N N . LEU A 1 198 ? 5.874 -0.589 -2.404 1.00 96.00 198 LEU A N 1
ATOM 1541 C CA . LEU A 1 198 ? 6.025 -0.736 -3.852 1.00 96.00 198 LEU A CA 1
ATOM 1542 C C . LEU A 1 198 ? 5.957 0.616 -4.579 1.00 96.00 198 LEU A C 1
ATOM 1544 O O . LEU A 1 198 ? 6.769 0.866 -5.469 1.00 96.00 198 LEU A O 1
ATOM 1548 N N . MET A 1 199 ? 5.056 1.519 -4.179 1.00 93.81 199 MET A N 1
ATOM 1549 C CA . MET A 1 199 ? 4.980 2.877 -4.738 1.00 93.81 199 MET A CA 1
ATOM 1550 C C . MET A 1 199 ? 6.269 3.673 -4.493 1.00 93.81 199 MET A C 1
ATOM 1552 O O . MET A 1 199 ? 6.746 4.361 -5.396 1.00 93.81 199 MET A O 1
ATOM 1556 N N . VAL A 1 200 ? 6.876 3.546 -3.307 1.00 93.19 200 VAL A N 1
ATOM 1557 C CA . VAL A 1 200 ? 8.171 4.172 -2.985 1.00 93.19 200 VAL A CA 1
ATOM 1558 C C . VAL A 1 200 ? 9.293 3.613 -3.867 1.00 93.19 200 VAL A C 1
ATOM 1560 O O . VAL A 1 200 ? 10.079 4.388 -4.426 1.00 93.19 200 VAL A O 1
ATOM 1563 N N . TYR A 1 201 ? 9.348 2.292 -4.065 1.00 93.62 201 TYR A N 1
ATOM 1564 C CA . TYR A 1 201 ? 10.302 1.691 -4.999 1.00 93.62 201 TYR A CA 1
ATOM 1565 C C . TYR A 1 201 ? 10.088 2.189 -6.427 1.00 93.62 201 TYR A C 1
ATOM 1567 O O . TYR A 1 201 ? 11.037 2.648 -7.064 1.00 93.62 201 TYR A O 1
ATOM 1575 N N . TYR A 1 202 ? 8.848 2.160 -6.917 1.00 91.94 202 TYR A N 1
ATOM 1576 C CA . TYR A 1 202 ? 8.497 2.645 -8.248 1.00 91.94 202 TYR A CA 1
ATOM 1577 C C . TYR A 1 202 ? 8.910 4.108 -8.448 1.00 91.94 202 TYR A C 1
ATOM 1579 O O . TYR A 1 202 ? 9.571 4.430 -9.437 1.00 91.94 202 TYR A O 1
ATOM 1587 N N . ASN A 1 203 ? 8.595 4.989 -7.494 1.00 90.25 203 ASN A N 1
ATOM 1588 C CA . ASN A 1 203 ? 8.976 6.397 -7.557 1.00 90.25 203 ASN A CA 1
ATOM 1589 C C . ASN A 1 203 ? 10.500 6.583 -7.580 1.00 90.25 203 ASN A C 1
ATOM 1591 O O . ASN A 1 203 ? 11.017 7.404 -8.343 1.00 90.25 203 ASN A O 1
ATOM 1595 N N . THR A 1 204 ? 11.230 5.797 -6.786 1.00 89.94 204 THR A N 1
ATOM 1596 C CA . THR A 1 204 ? 12.695 5.846 -6.761 1.00 89.94 204 THR A CA 1
ATOM 1597 C C . THR A 1 204 ? 13.284 5.396 -8.095 1.00 89.94 204 THR A C 1
ATOM 1599 O O . THR A 1 204 ? 14.110 6.106 -8.662 1.00 89.94 204 THR A O 1
ATOM 1602 N N . LEU A 1 205 ? 12.828 4.266 -8.642 1.00 89.38 205 LEU A N 1
ATOM 1603 C CA . LEU A 1 205 ? 13.291 3.750 -9.934 1.00 89.38 205 LEU A CA 1
ATOM 1604 C C . LEU A 1 205 ? 12.967 4.727 -11.072 1.00 89.38 205 LEU A C 1
ATOM 1606 O O . LEU A 1 205 ? 13.827 5.022 -11.900 1.00 89.38 205 LEU A O 1
ATOM 1610 N N . ARG A 1 206 ? 11.755 5.296 -11.077 1.00 88.25 206 ARG A N 1
ATOM 1611 C CA . ARG A 1 206 ? 11.339 6.321 -12.043 1.00 88.25 206 ARG A CA 1
ATOM 1612 C C . ARG A 1 206 ? 12.205 7.577 -11.946 1.00 88.25 206 ARG A C 1
ATOM 1614 O O . ARG A 1 206 ? 12.583 8.136 -12.971 1.00 88.25 206 ARG A O 1
ATOM 1621 N N . THR A 1 207 ? 12.524 8.028 -10.736 1.00 87.81 207 THR A N 1
ATOM 1622 C CA . THR A 1 207 ? 13.383 9.204 -10.528 1.00 87.81 207 THR A CA 1
ATOM 1623 C C . THR A 1 207 ? 14.826 8.910 -10.924 1.00 87.81 207 THR A C 1
ATOM 1625 O O . THR A 1 207 ? 15.441 9.729 -11.599 1.00 87.81 207 THR A O 1
ATOM 1628 N N . GLY A 1 208 ? 15.341 7.719 -10.606 1.00 86.75 208 GLY A N 1
ATOM 1629 C CA . GLY A 1 208 ? 16.638 7.243 -11.087 1.00 86.75 208 GLY A CA 1
ATOM 1630 C C . GLY A 1 208 ? 16.723 7.281 -12.612 1.00 86.75 208 GLY A C 1
ATOM 1631 O O . GLY A 1 208 ? 17.684 7.809 -13.163 1.00 86.75 208 GLY A O 1
ATOM 1632 N N . ARG A 1 209 ? 15.673 6.823 -13.302 1.00 84.88 209 ARG A N 1
ATOM 1633 C CA . ARG A 1 209 ? 15.598 6.900 -14.764 1.00 84.88 209 ARG A CA 1
ATOM 1634 C C . ARG A 1 209 ? 15.653 8.342 -15.271 1.00 84.88 209 ARG A C 1
ATOM 1636 O O . ARG A 1 209 ? 16.397 8.617 -16.203 1.00 84.88 209 ARG A O 1
ATOM 1643 N N . LYS A 1 210 ? 14.945 9.277 -14.628 1.00 85.94 210 LYS A N 1
ATOM 1644 C CA . LYS A 1 210 ? 15.034 10.708 -14.972 1.00 85.94 210 LYS A CA 1
ATOM 1645 C C . LYS A 1 210 ? 16.439 11.274 -14.761 1.00 85.94 210 LYS A C 1
ATOM 1647 O O . LYS A 1 210 ? 16.875 12.100 -15.552 1.00 85.94 210 LYS A O 1
ATOM 1652 N N . ILE A 1 211 ? 17.148 10.861 -13.708 1.00 85.25 211 ILE A N 1
ATOM 1653 C CA . ILE A 1 211 ? 18.542 11.277 -13.479 1.00 85.25 211 ILE A CA 1
ATOM 1654 C C . ILE A 1 211 ? 19.417 10.820 -14.652 1.00 85.25 211 ILE A C 1
ATOM 1656 O O . ILE A 1 211 ? 20.167 11.626 -15.194 1.00 85.25 211 ILE A O 1
ATOM 1660 N N . TYR A 1 212 ? 19.261 9.567 -15.089 1.00 83.56 212 TYR A N 1
ATOM 1661 C CA . TYR A 1 212 ? 19.949 9.052 -16.273 1.00 83.56 212 TYR A CA 1
ATOM 1662 C C . TYR A 1 212 ? 19.570 9.813 -17.551 1.00 83.56 212 TYR A C 1
ATOM 1664 O O . TYR A 1 212 ? 20.445 10.172 -18.322 1.00 83.56 212 TYR A O 1
ATOM 1672 N N . GLU A 1 213 ? 18.293 10.123 -17.774 1.00 84.12 213 GLU A N 1
ATOM 1673 C CA . GLU A 1 213 ? 17.857 10.885 -18.957 1.00 84.12 213 GLU A CA 1
ATOM 1674 C C . GLU A 1 213 ? 18.466 12.301 -19.014 1.00 84.12 213 GLU A C 1
ATOM 1676 O O . GLU A 1 213 ? 18.692 12.820 -20.104 1.00 84.12 213 GLU A O 1
ATOM 1681 N N . ASN A 1 214 ? 18.770 12.916 -17.864 1.00 83.25 214 ASN A N 1
ATOM 1682 C CA . ASN A 1 214 ? 19.430 14.230 -17.792 1.00 83.25 214 ASN A CA 1
ATOM 1683 C C . ASN A 1 214 ? 20.961 14.158 -17.902 1.00 83.25 214 ASN A C 1
ATOM 1685 O O . ASN A 1 214 ? 21.606 15.159 -18.206 1.00 83.25 214 ASN A O 1
ATOM 1689 N N . SER A 1 215 ? 21.550 12.991 -17.653 1.00 81.00 215 SER A N 1
ATOM 1690 C CA . SER A 1 215 ? 22.980 12.739 -17.821 1.00 81.00 215 SER A CA 1
ATOM 1691 C C . SER A 1 215 ? 23.161 11.340 -18.416 1.00 81.00 215 SER A C 1
ATOM 1693 O O . SER A 1 215 ? 23.488 10.395 -17.692 1.00 81.00 215 SER A O 1
ATOM 1695 N N . PRO A 1 216 ? 22.847 11.175 -19.716 1.00 78.44 216 PRO A N 1
ATOM 1696 C CA . PRO A 1 216 ? 22.860 9.868 -20.346 1.00 78.44 216 PRO A CA 1
ATOM 1697 C C . PRO A 1 216 ? 24.290 9.382 -20.554 1.00 78.44 216 PRO A C 1
ATOM 1699 O O . PRO A 1 216 ? 25.236 10.160 -20.698 1.00 78.44 216 PRO A O 1
ATOM 1702 N N . HIS A 1 217 ? 24.432 8.060 -20.612 1.00 77.44 217 HIS A N 1
ATOM 1703 C CA . HIS A 1 217 ? 25.708 7.443 -20.935 1.00 77.44 217 HIS A CA 1
ATOM 1704 C C . HIS A 1 217 ? 26.128 7.822 -22.376 1.00 77.44 217 HIS A C 1
ATOM 1706 O O . HIS A 1 217 ? 25.272 7.835 -23.260 1.00 77.44 217 HIS A O 1
ATOM 1712 N N . PRO A 1 218 ? 27.425 8.080 -22.654 1.00 79.62 218 PRO A N 1
ATOM 1713 C CA . PRO A 1 218 ? 27.886 8.464 -23.996 1.00 79.62 218 PRO A CA 1
ATOM 1714 C C . PRO A 1 218 ? 27.571 7.438 -25.092 1.00 79.62 218 PRO A C 1
ATOM 1716 O O . PRO A 1 218 ? 27.395 7.799 -26.249 1.00 79.62 218 PRO A O 1
ATOM 1719 N N . ASN A 1 219 ? 27.517 6.154 -24.726 1.00 78.19 219 ASN A N 1
ATOM 1720 C CA . ASN A 1 219 ? 27.038 5.079 -25.596 1.00 78.19 219 ASN A CA 1
ATOM 1721 C C . ASN A 1 219 ? 25.498 4.963 -25.500 1.00 78.19 219 ASN A C 1
ATOM 1723 O O . ASN A 1 219 ? 25.027 4.601 -24.414 1.00 78.19 219 ASN A O 1
ATOM 1727 N N . PRO A 1 220 ? 24.743 5.216 -26.591 1.00 70.25 220 PRO A N 1
ATOM 1728 C CA . PRO A 1 220 ? 23.283 5.097 -26.624 1.00 70.25 220 PRO A CA 1
ATOM 1729 C C . PRO A 1 220 ? 22.785 3.653 -26.473 1.00 70.25 220 PRO A C 1
ATOM 1731 O O . PRO A 1 220 ? 21.690 3.447 -25.959 1.00 70.25 220 PRO A O 1
ATOM 1734 N N . ASP A 1 221 ? 23.607 2.662 -26.823 1.00 69.94 221 ASP A N 1
ATOM 1735 C CA . ASP A 1 221 ? 23.264 1.239 -26.726 1.00 69.94 221 ASP A CA 1
ATOM 1736 C C . ASP A 1 221 ? 23.569 0.653 -25.340 1.00 69.94 221 ASP A C 1
ATOM 1738 O O . ASP A 1 221 ? 23.618 -0.564 -25.166 1.00 69.94 221 ASP A O 1
ATOM 1742 N N . PHE A 1 222 ? 23.836 1.494 -24.334 1.00 72.12 222 PHE A N 1
ATOM 1743 C CA . PHE A 1 222 ? 24.145 1.021 -22.989 1.00 72.12 222 PHE A CA 1
ATOM 1744 C C . PHE A 1 222 ? 22.890 0.410 -22.332 1.00 72.12 222 PHE A C 1
ATOM 1746 O O . PHE A 1 222 ? 21.979 1.146 -21.944 1.00 72.12 222 PHE A O 1
ATOM 1753 N N . PRO A 1 223 ? 22.833 -0.921 -22.138 1.00 64.62 223 PRO A N 1
ATOM 1754 C CA . PRO A 1 223 ? 21.571 -1.617 -21.872 1.00 64.62 223 PRO A CA 1
ATOM 1755 C C . PRO A 1 223 ? 21.044 -1.407 -20.443 1.00 64.62 223 PRO A C 1
ATOM 1757 O O . PRO A 1 223 ? 19.861 -1.600 -20.169 1.00 64.62 223 PRO A O 1
ATOM 1760 N N . LEU A 1 224 ? 21.906 -1.006 -19.500 1.00 74.75 224 LEU A N 1
ATOM 1761 C CA . LEU A 1 224 ? 21.589 -0.956 -18.070 1.00 74.75 224 LEU A CA 1
ATOM 1762 C C . LEU A 1 224 ? 21.760 0.450 -17.503 1.00 74.75 224 LEU A C 1
ATOM 1764 O O . LEU A 1 224 ? 22.678 0.705 -16.732 1.00 74.75 224 LEU A O 1
ATOM 1768 N N . TRP A 1 225 ? 20.839 1.355 -17.843 1.00 76.12 225 TRP A N 1
ATOM 1769 C CA . TRP A 1 225 ? 20.842 2.764 -17.414 1.00 76.12 225 TRP A CA 1
ATOM 1770 C C . TRP A 1 225 ? 21.194 2.983 -15.929 1.00 76.12 225 TRP A C 1
ATOM 1772 O O . TRP A 1 225 ? 21.914 3.919 -15.588 1.00 76.12 225 TRP A O 1
ATOM 1782 N N . TYR A 1 226 ? 20.742 2.096 -15.037 1.00 73.00 226 TYR A N 1
ATOM 1783 C CA . TYR A 1 226 ? 20.974 2.209 -13.597 1.00 73.00 226 TYR A CA 1
ATOM 1784 C C . TYR A 1 226 ? 22.443 2.001 -13.200 1.00 73.00 226 TYR A C 1
ATOM 1786 O O . TYR A 1 226 ? 22.875 2.577 -12.208 1.00 73.00 226 TYR A O 1
ATOM 1794 N N . MET A 1 227 ? 23.231 1.251 -13.983 1.00 74.56 227 MET A N 1
ATOM 1795 C CA . MET A 1 227 ? 24.676 1.082 -13.764 1.00 74.56 227 MET A CA 1
ATOM 1796 C C . MET A 1 227 ? 25.472 2.360 -14.037 1.00 74.56 227 MET A C 1
ATOM 1798 O O . MET A 1 227 ? 26.592 2.514 -13.556 1.00 74.56 227 MET A O 1
ATOM 1802 N N . HIS A 1 228 ? 24.904 3.302 -14.793 1.00 73.75 228 HIS A N 1
ATOM 1803 C CA . HIS A 1 228 ? 25.556 4.582 -15.047 1.00 73.75 228 HIS A CA 1
ATOM 1804 C C . HIS A 1 228 ? 25.538 5.501 -13.815 1.00 73.75 228 HIS A C 1
ATOM 1806 O O . HIS A 1 228 ? 26.413 6.352 -13.649 1.00 73.75 228 HIS A O 1
ATOM 1812 N N . ILE A 1 229 ? 24.587 5.291 -12.905 1.00 73.31 229 ILE A N 1
ATOM 1813 C CA . ILE A 1 229 ? 24.447 6.062 -11.671 1.00 73.31 229 ILE A CA 1
ATOM 1814 C C . ILE A 1 229 ? 25.381 5.440 -10.621 1.00 73.31 229 ILE A C 1
ATOM 1816 O O . ILE A 1 229 ? 24.924 4.809 -9.676 1.00 73.31 229 ILE A O 1
ATOM 1820 N N . LYS A 1 230 ? 26.702 5.586 -10.807 1.00 65.00 230 LYS A N 1
ATOM 1821 C CA . LYS A 1 230 ? 27.765 4.850 -10.080 1.00 65.00 230 LYS A CA 1
ATOM 1822 C C . LYS A 1 230 ? 27.653 4.836 -8.548 1.00 65.00 230 LYS A C 1
ATOM 1824 O O . LYS A 1 230 ? 28.151 3.914 -7.918 1.00 65.00 230 LYS A O 1
ATOM 1829 N N . THR A 1 231 ? 27.039 5.846 -7.935 1.00 69.06 231 THR A N 1
ATOM 1830 C CA . THR A 1 231 ? 26.855 5.903 -6.472 1.00 69.06 231 THR A CA 1
ATOM 1831 C C . THR A 1 231 ? 25.667 5.052 -5.992 1.00 69.06 231 THR A C 1
ATOM 1833 O O . THR A 1 231 ? 25.597 4.686 -4.820 1.00 69.06 231 THR A O 1
ATOM 1836 N N . TYR A 1 232 ? 24.721 4.733 -6.883 1.00 75.12 232 TYR A N 1
ATOM 1837 C CA . TYR A 1 232 ? 23.412 4.153 -6.557 1.00 75.12 232 TYR A CA 1
ATOM 1838 C C . TYR A 1 232 ? 23.011 2.960 -7.430 1.00 75.12 232 TYR A C 1
ATOM 1840 O O . TYR A 1 232 ? 21.901 2.451 -7.287 1.00 75.12 232 TYR A O 1
ATOM 1848 N N . ASP A 1 233 ? 23.893 2.482 -8.301 1.00 69.88 233 ASP A N 1
ATOM 1849 C CA . ASP A 1 233 ? 23.665 1.359 -9.208 1.00 69.88 233 ASP A CA 1
ATOM 1850 C C . ASP A 1 233 ? 23.238 0.079 -8.478 1.00 69.88 233 ASP A C 1
ATOM 1852 O O . ASP A 1 233 ? 22.247 -0.553 -8.849 1.00 69.88 233 ASP A O 1
ATOM 1856 N N . LEU A 1 234 ? 23.931 -0.262 -7.390 1.00 71.06 234 LEU A N 1
ATOM 1857 C CA . LEU A 1 234 ? 23.611 -1.397 -6.535 1.00 71.06 234 LEU A CA 1
ATOM 1858 C C . LEU A 1 234 ? 22.243 -1.210 -5.881 1.00 71.06 234 LEU A C 1
ATOM 1860 O O . LEU A 1 234 ? 21.427 -2.127 -5.899 1.00 71.06 234 LEU A O 1
ATOM 1864 N N . VAL A 1 235 ? 21.960 -0.014 -5.355 1.00 75.06 235 VAL A N 1
ATOM 1865 C CA . VAL A 1 235 ? 20.678 0.297 -4.703 1.00 75.06 235 VAL A CA 1
ATOM 1866 C C . VAL A 1 235 ? 19.526 0.140 -5.691 1.00 75.06 235 VAL A C 1
ATOM 1868 O O . VAL A 1 235 ? 18.550 -0.535 -5.385 1.00 75.06 235 VAL A O 1
ATOM 1871 N N . LEU A 1 236 ? 19.654 0.706 -6.890 1.00 80.81 236 LEU A N 1
ATOM 1872 C CA . LEU A 1 236 ? 18.634 0.633 -7.932 1.00 80.81 236 LEU A CA 1
ATOM 1873 C C . LEU A 1 236 ? 18.434 -0.798 -8.446 1.00 80.81 236 LEU A C 1
ATOM 1875 O O . LEU A 1 236 ? 17.297 -1.215 -8.655 1.00 80.81 236 LEU A O 1
ATOM 1879 N N . ASN A 1 237 ? 19.513 -1.570 -8.599 1.00 80.81 237 ASN A N 1
ATOM 1880 C CA . ASN A 1 237 ? 19.440 -2.971 -9.012 1.00 80.81 237 ASN A CA 1
ATOM 1881 C C . ASN A 1 237 ? 18.741 -3.841 -7.953 1.00 80.81 237 ASN A C 1
ATOM 1883 O O . ASN A 1 237 ? 17.796 -4.565 -8.271 1.00 80.81 237 ASN A O 1
ATOM 1887 N N . PHE A 1 238 ? 19.154 -3.739 -6.683 1.00 85.69 238 PHE A N 1
ATOM 1888 C CA . PHE A 1 238 ? 18.516 -4.480 -5.592 1.00 85.69 238 PHE A CA 1
ATOM 1889 C C . PHE A 1 238 ? 17.054 -4.076 -5.424 1.00 85.69 238 PHE A C 1
ATOM 1891 O O . PHE A 1 238 ? 16.190 -4.942 -5.374 1.00 85.69 238 PHE A O 1
ATOM 1898 N N . TRP A 1 239 ? 16.748 -2.779 -5.443 1.00 88.56 239 TRP A N 1
ATOM 1899 C CA . TRP A 1 239 ? 15.373 -2.307 -5.293 1.00 88.56 239 TRP A CA 1
ATOM 1900 C C . TRP A 1 239 ? 14.481 -2.684 -6.472 1.00 88.56 239 TRP A C 1
ATOM 1902 O O . TRP A 1 239 ? 13.299 -2.918 -6.263 1.00 88.56 239 TRP A O 1
ATOM 1912 N N . GLY A 1 240 ? 15.017 -2.800 -7.690 1.00 86.94 240 GLY A N 1
ATOM 1913 C CA . GLY A 1 240 ? 14.270 -3.347 -8.826 1.00 86.94 240 GLY A CA 1
ATOM 1914 C C . GLY A 1 240 ? 13.855 -4.806 -8.607 1.00 86.94 240 GLY A C 1
ATOM 1915 O O . GLY A 1 240 ? 12.705 -5.169 -8.855 1.00 86.94 240 GLY A O 1
ATOM 1916 N N . LYS A 1 241 ? 14.770 -5.637 -8.092 1.00 88.56 241 LYS A N 1
ATOM 1917 C CA . LYS A 1 241 ? 14.490 -7.046 -7.764 1.00 88.56 241 LYS A CA 1
ATOM 1918 C C . LYS A 1 241 ? 13.530 -7.176 -6.583 1.00 88.56 241 LYS A C 1
ATOM 1920 O O . LYS A 1 241 ? 12.562 -7.930 -6.671 1.00 88.56 241 LYS A O 1
ATOM 1925 N N . ASP A 1 242 ? 13.765 -6.409 -5.521 1.00 91.69 242 ASP A N 1
ATOM 1926 C CA . ASP A 1 242 ? 12.912 -6.386 -4.333 1.00 91.69 242 ASP A CA 1
ATOM 1927 C C . ASP A 1 242 ? 11.500 -5.916 -4.682 1.00 91.69 242 ASP A C 1
ATOM 1929 O O . ASP A 1 242 ? 10.531 -6.518 -4.236 1.00 91.69 242 ASP A O 1
ATOM 1933 N N . ALA A 1 243 ? 11.360 -4.887 -5.522 1.00 94.06 243 ALA A N 1
ATOM 1934 C CA . ALA A 1 243 ? 10.062 -4.383 -5.955 1.00 94.06 243 ALA A CA 1
ATOM 1935 C C . ALA A 1 243 ? 9.281 -5.405 -6.792 1.00 94.06 243 ALA A C 1
ATOM 1937 O O . ALA A 1 243 ? 8.076 -5.546 -6.597 1.00 94.06 243 ALA A O 1
ATOM 1938 N N . ARG A 1 244 ? 9.950 -6.163 -7.674 1.00 92.38 244 ARG A N 1
ATOM 1939 C CA . ARG A 1 244 ? 9.314 -7.277 -8.400 1.00 92.38 244 ARG A CA 1
ATOM 1940 C C . ARG A 1 244 ? 8.818 -8.361 -7.442 1.00 92.38 244 ARG A C 1
ATOM 1942 O O . ARG A 1 244 ? 7.641 -8.702 -7.483 1.00 92.38 244 ARG A O 1
ATOM 1949 N N . SER A 1 245 ? 9.687 -8.838 -6.550 1.00 94.06 245 SER A N 1
ATOM 1950 C CA . SER A 1 245 ? 9.339 -9.848 -5.538 1.00 94.06 245 SER A CA 1
ATOM 1951 C C . SER A 1 245 ? 8.195 -9.376 -4.629 1.00 94.06 245 SER A C 1
ATOM 1953 O O . SER A 1 245 ? 7.256 -10.115 -4.335 1.00 94.06 245 SER A O 1
ATOM 1955 N N . LEU A 1 246 ? 8.215 -8.099 -4.243 1.00 96.38 246 LEU A N 1
ATOM 1956 C CA . LEU A 1 246 ? 7.165 -7.476 -3.449 1.00 96.38 246 LEU A CA 1
ATOM 1957 C C . LEU A 1 246 ? 5.829 -7.424 -4.195 1.00 96.38 246 LEU A C 1
ATOM 1959 O O . LEU A 1 246 ? 4.796 -7.726 -3.601 1.00 96.38 246 LEU A O 1
ATOM 1963 N N . ALA A 1 247 ? 5.841 -7.065 -5.480 1.00 96.69 247 ALA A N 1
ATOM 1964 C CA . ALA A 1 247 ? 4.639 -7.038 -6.305 1.00 96.69 247 ALA A CA 1
ATOM 1965 C C . ALA A 1 247 ? 4.011 -8.436 -6.429 1.00 96.69 247 ALA A C 1
ATOM 1967 O O . ALA A 1 247 ? 2.806 -8.590 -6.243 1.00 96.69 247 ALA A O 1
ATOM 1968 N N . GLU A 1 248 ? 4.825 -9.469 -6.655 1.00 95.50 248 GLU A N 1
ATOM 1969 C CA . GLU A 1 248 ? 4.370 -10.865 -6.662 1.00 95.50 248 GLU A CA 1
ATOM 1970 C C . GLU A 1 248 ? 3.774 -11.267 -5.303 1.00 95.50 248 GLU A C 1
ATOM 1972 O O . GLU A 1 248 ? 2.674 -11.817 -5.244 1.00 95.50 248 GLU A O 1
ATOM 1977 N N . SER A 1 249 ? 4.442 -10.918 -4.198 1.00 96.56 249 SER A N 1
ATOM 1978 C CA . SER A 1 249 ? 3.961 -11.192 -2.839 1.00 96.56 249 SER A CA 1
ATOM 1979 C C . SER A 1 249 ? 2.622 -10.509 -2.523 1.00 96.56 249 SER A C 1
ATOM 1981 O O . SER A 1 249 ? 1.779 -11.109 -1.851 1.00 96.56 249 SER A O 1
ATOM 1983 N N . ILE A 1 250 ? 2.387 -9.292 -3.028 1.00 97.44 250 ILE A N 1
ATOM 1984 C CA . ILE A 1 250 ? 1.104 -8.582 -2.892 1.00 97.44 250 ILE A CA 1
ATOM 1985 C C . ILE A 1 250 ? -0.015 -9.349 -3.604 1.00 97.44 250 ILE A C 1
ATOM 1987 O O . ILE A 1 250 ? -1.072 -9.580 -3.016 1.00 97.44 250 ILE A O 1
ATOM 1991 N N . LEU A 1 251 ? 0.218 -9.779 -4.847 1.00 97.00 251 LEU A N 1
ATOM 1992 C CA . LEU A 1 251 ? -0.770 -10.544 -5.610 1.00 97.00 251 LEU A CA 1
ATOM 1993 C C . LEU A 1 251 ? -1.062 -11.903 -4.964 1.00 97.00 251 LEU A C 1
ATOM 1995 O O . LEU A 1 251 ? -2.226 -12.278 -4.842 1.00 97.00 251 LEU A O 1
ATOM 1999 N N . ILE A 1 252 ? -0.033 -12.606 -4.483 1.00 97.00 252 ILE A N 1
ATOM 2000 C CA . ILE A 1 252 ? -0.200 -13.852 -3.720 1.00 97.00 252 ILE A CA 1
ATOM 2001 C C . ILE A 1 252 ? -1.033 -13.598 -2.458 1.00 97.00 252 ILE A C 1
ATOM 2003 O O . ILE A 1 252 ? -1.978 -14.329 -2.193 1.00 97.00 252 ILE A O 1
ATOM 2007 N N . SER A 1 253 ? -0.770 -12.510 -1.729 1.00 95.88 253 SER A N 1
ATOM 2008 C CA . SER A 1 253 ? -1.531 -12.161 -0.522 1.00 95.88 253 SER A CA 1
ATOM 2009 C C . SER A 1 253 ? -3.018 -11.905 -0.798 1.00 95.88 253 SER A C 1
ATOM 2011 O O . SER A 1 253 ? -3.841 -12.167 0.076 1.00 95.88 253 SER A O 1
ATOM 2013 N N . ILE A 1 254 ? -3.383 -11.416 -1.989 1.00 95.31 254 ILE A N 1
ATOM 2014 C CA . ILE A 1 254 ? -4.787 -11.303 -2.424 1.00 95.31 254 ILE A CA 1
ATOM 2015 C C . ILE A 1 254 ? -5.386 -12.681 -2.729 1.00 95.31 254 ILE A C 1
ATOM 2017 O O . ILE A 1 254 ? -6.541 -12.939 -2.399 1.00 95.31 254 ILE A O 1
ATOM 2021 N N . LEU A 1 255 ? -4.616 -13.580 -3.345 1.00 96.12 255 LEU A N 1
ATOM 2022 C CA . LEU A 1 255 ? -5.059 -14.948 -3.629 1.00 96.12 255 LEU A CA 1
ATOM 2023 C C . LEU A 1 255 ? -5.221 -15.797 -2.362 1.00 96.12 255 LEU A C 1
ATOM 2025 O O . LEU A 1 255 ? -6.103 -16.656 -2.315 1.00 96.12 255 LEU A O 1
ATOM 2029 N N . ASP A 1 256 ? -4.417 -15.529 -1.339 1.00 94.62 256 ASP A N 1
ATOM 2030 C CA . ASP A 1 256 ? -4.497 -16.172 -0.026 1.00 94.62 256 ASP A CA 1
ATOM 2031 C C . ASP A 1 256 ? -5.599 -15.573 0.860 1.00 94.62 256 ASP A C 1
ATOM 2033 O O . ASP A 1 256 ? -5.900 -16.114 1.922 1.00 94.62 256 ASP A O 1
ATOM 2037 N N . ALA A 1 257 ? -6.184 -14.435 0.476 1.00 92.94 257 ALA A N 1
ATOM 2038 C CA . ALA A 1 257 ? -7.258 -13.817 1.241 1.00 92.94 257 ALA A CA 1
ATOM 2039 C C . ALA A 1 257 ? -8.532 -14.666 1.188 1.00 92.94 257 ALA A C 1
ATOM 2041 O O . ALA A 1 257 ? -8.829 -15.320 0.180 1.00 92.94 257 ALA A O 1
ATOM 2042 N N . ASP A 1 258 ? -9.307 -14.612 2.274 1.00 91.56 258 ASP A N 1
ATOM 2043 C CA . ASP A 1 258 ? -10.597 -15.287 2.353 1.00 91.56 258 ASP A CA 1
ATOM 2044 C C . ASP A 1 258 ? -11.521 -14.791 1.232 1.00 91.56 258 ASP A C 1
ATOM 2046 O O . ASP A 1 258 ? -11.951 -13.636 1.197 1.00 91.56 258 ASP A O 1
ATOM 2050 N N . SER A 1 259 ? -11.823 -15.695 0.299 1.00 88.00 259 SER A N 1
ATOM 2051 C CA . SER A 1 259 ? -12.656 -15.407 -0.865 1.00 88.00 259 SER A CA 1
ATOM 2052 C C . SER A 1 259 ? -14.078 -14.977 -0.507 1.00 88.00 259 SER A C 1
ATOM 2054 O O . SER A 1 259 ? -14.682 -14.242 -1.285 1.00 88.00 259 SER A O 1
ATOM 2056 N N . ALA A 1 260 ? -14.604 -15.407 0.646 1.00 89.44 260 ALA A N 1
ATOM 2057 C CA . ALA A 1 260 ? -15.948 -15.053 1.090 1.00 89.44 260 ALA A CA 1
ATOM 2058 C C . ALA A 1 260 ? -16.021 -13.603 1.590 1.00 89.44 260 ALA A C 1
ATOM 2060 O O . ALA A 1 260 ? -17.062 -12.962 1.471 1.00 89.44 260 ALA A O 1
ATOM 2061 N N . LEU A 1 261 ? -14.911 -13.079 2.115 1.00 91.12 261 LEU A N 1
ATOM 2062 C CA . LEU A 1 261 ? -14.818 -11.726 2.668 1.00 91.12 261 LEU A CA 1
ATOM 2063 C C . LEU A 1 261 ? -14.198 -10.723 1.690 1.00 91.12 261 LEU A C 1
ATOM 2065 O O . LEU A 1 261 ? -14.292 -9.520 1.900 1.00 91.12 261 LEU A O 1
ATOM 2069 N N . LEU A 1 262 ? -13.593 -11.178 0.589 1.00 91.31 262 LEU A N 1
ATOM 2070 C CA . LEU A 1 262 ? -12.935 -10.285 -0.368 1.00 91.31 262 LEU A CA 1
ATOM 2071 C C . LEU A 1 262 ? -13.890 -9.249 -0.988 1.00 91.31 262 LEU A C 1
ATOM 2073 O O . LEU A 1 262 ? -13.467 -8.134 -1.282 1.00 91.31 262 LEU A O 1
ATOM 2077 N N . GLY A 1 263 ? -15.178 -9.579 -1.128 1.00 88.81 263 GLY A N 1
ATOM 2078 C CA . GLY A 1 263 ? -16.213 -8.631 -1.560 1.00 88.81 263 GLY A CA 1
ATOM 2079 C C . GLY A 1 263 ? -16.527 -7.529 -0.538 1.00 88.81 263 GLY A C 1
ATOM 2080 O O . GLY A 1 263 ? -17.162 -6.546 -0.884 1.00 88.81 263 GLY A O 1
ATOM 2081 N N . THR A 1 264 ? -16.078 -7.655 0.714 1.00 89.44 264 THR A N 1
ATOM 2082 C CA . THR A 1 264 ? -16.219 -6.619 1.753 1.00 89.44 264 THR A CA 1
ATOM 2083 C C . THR A 1 264 ? -14.920 -5.843 1.975 1.00 89.44 264 THR A C 1
ATOM 2085 O O . THR A 1 264 ? -14.811 -5.065 2.926 1.00 89.44 264 THR A O 1
ATOM 2088 N N . ALA A 1 265 ? -13.899 -6.086 1.148 1.00 90.69 265 ALA A N 1
ATOM 2089 C CA . ALA A 1 265 ? -12.665 -5.325 1.193 1.00 90.69 265 ALA A CA 1
ATOM 2090 C C . ALA A 1 265 ? -12.922 -3.859 0.807 1.00 90.69 265 ALA A C 1
ATOM 2092 O O . ALA A 1 265 ? -13.758 -3.583 -0.051 1.00 90.69 265 ALA A O 1
ATOM 2093 N N . PRO A 1 266 ? -12.189 -2.909 1.405 1.00 86.94 266 PRO A N 1
ATOM 2094 C CA . PRO A 1 266 ? -12.350 -1.503 1.074 1.00 86.94 266 PRO A CA 1
ATOM 2095 C C . PRO A 1 266 ? -11.884 -1.205 -0.357 1.00 86.94 266 PRO A C 1
ATOM 2097 O O . PRO A 1 266 ? -10.853 -1.714 -0.794 1.00 86.94 266 PRO A O 1
ATOM 2100 N N . ASP A 1 267 ? -12.591 -0.314 -1.050 1.00 87.88 267 ASP A N 1
ATOM 2101 C CA . ASP A 1 267 ? -12.396 -0.013 -2.476 1.00 87.88 267 ASP A CA 1
ATOM 2102 C C . ASP A 1 267 ? -10.950 0.340 -2.859 1.00 87.88 267 ASP A C 1
ATOM 2104 O O . ASP A 1 267 ? -10.441 -0.126 -3.882 1.00 87.88 267 ASP A O 1
ATOM 2108 N N . TYR A 1 268 ? -10.260 1.115 -2.012 1.00 86.88 268 TYR A N 1
ATOM 2109 C CA . TYR A 1 268 ? -8.864 1.521 -2.227 1.00 86.88 268 TYR A CA 1
ATOM 2110 C C . TYR A 1 268 ? -7.908 0.324 -2.342 1.00 86.88 268 TYR A C 1
ATOM 2112 O O . TYR A 1 268 ? -6.852 0.413 -2.967 1.00 86.88 268 TYR A O 1
ATOM 2120 N N . LEU A 1 269 ? -8.265 -0.836 -1.780 1.00 92.38 269 LEU A N 1
ATOM 2121 C CA . LEU A 1 269 ? -7.467 -2.048 -1.932 1.00 92.38 269 LEU A CA 1
ATOM 2122 C C . LEU A 1 269 ? -7.349 -2.434 -3.408 1.00 92.38 269 LEU A C 1
ATOM 2124 O O . LEU A 1 269 ? -6.265 -2.780 -3.873 1.00 92.38 269 LEU A O 1
ATOM 2128 N N . PHE A 1 270 ? -8.446 -2.356 -4.160 1.00 92.81 270 PHE A N 1
ATOM 2129 C CA . PHE A 1 270 ? -8.462 -2.750 -5.565 1.00 92.81 270 PHE A CA 1
ATOM 2130 C C . PHE A 1 270 ? -7.642 -1.795 -6.438 1.00 92.81 270 PHE A C 1
ATOM 2132 O O . PHE A 1 270 ? -7.075 -2.229 -7.442 1.00 92.81 270 PHE A O 1
ATOM 2139 N N . LEU A 1 271 ? -7.494 -0.533 -6.026 1.00 91.38 271 LEU A N 1
ATOM 2140 C CA . LEU A 1 271 ? -6.582 0.422 -6.660 1.00 91.38 271 LEU A CA 1
ATOM 2141 C C . LEU A 1 271 ? -5.117 0.033 -6.428 1.00 91.38 271 LEU A C 1
ATOM 2143 O O . LEU A 1 271 ? -4.329 0.008 -7.374 1.00 91.38 271 LEU A O 1
ATOM 2147 N N . HIS A 1 272 ? -4.758 -0.392 -5.216 1.00 93.38 272 HIS A N 1
ATOM 2148 C CA . HIS A 1 272 ? -3.427 -0.939 -4.937 1.00 93.38 272 HIS A CA 1
ATOM 2149 C C . HIS A 1 272 ? -3.128 -2.228 -5.723 1.00 93.38 272 HIS A C 1
ATOM 2151 O O . HIS A 1 272 ? -2.008 -2.410 -6.213 1.00 93.38 272 HIS A O 1
ATOM 2157 N N . VAL A 1 273 ? -4.119 -3.109 -5.901 1.00 95.88 273 VAL A N 1
ATOM 2158 C CA . VAL A 1 273 ? -3.973 -4.315 -6.736 1.00 95.88 273 VAL A CA 1
ATOM 2159 C C . VAL A 1 273 ? -3.784 -3.940 -8.210 1.00 95.88 273 VAL A C 1
ATOM 2161 O O . VAL A 1 273 ? -2.867 -4.452 -8.854 1.00 95.88 273 VAL A O 1
ATOM 2164 N N . ALA A 1 274 ? -4.575 -2.998 -8.730 1.00 95.44 274 ALA A N 1
ATOM 2165 C CA . ALA A 1 274 ? -4.434 -2.487 -10.094 1.00 95.44 274 ALA A CA 1
ATOM 2166 C C . ALA A 1 274 ? -3.059 -1.837 -10.327 1.00 95.44 274 ALA A C 1
ATOM 2168 O O . ALA A 1 274 ? -2.405 -2.099 -11.341 1.00 95.44 274 ALA A O 1
ATOM 2169 N N . PHE A 1 275 ? -2.571 -1.045 -9.369 1.00 94.38 275 PHE A N 1
ATOM 2170 C CA . PHE A 1 275 ? -1.222 -0.483 -9.407 1.00 94.38 275 PHE A CA 1
ATOM 2171 C C . PHE A 1 275 ? -0.151 -1.583 -9.428 1.00 94.38 275 PHE A C 1
ATOM 2173 O O . PHE A 1 275 ? 0.770 -1.533 -10.241 1.00 94.38 275 PHE A O 1
ATOM 2180 N N . THR A 1 276 ? -0.294 -2.613 -8.591 1.00 96.75 276 THR A N 1
ATOM 2181 C CA . THR A 1 276 ? 0.641 -3.750 -8.535 1.00 96.75 276 THR A CA 1
ATOM 2182 C C . THR A 1 276 ? 0.693 -4.501 -9.868 1.00 96.75 276 THR A C 1
ATOM 2184 O O . THR A 1 276 ? 1.777 -4.793 -10.379 1.00 96.75 276 THR A O 1
ATOM 2187 N N . ALA A 1 277 ? -0.465 -4.755 -10.482 1.00 96.88 277 ALA A N 1
ATOM 2188 C CA . ALA A 1 277 ? -0.549 -5.366 -11.805 1.00 96.88 277 ALA A CA 1
ATOM 2189 C C . ALA A 1 277 ? 0.095 -4.496 -12.894 1.00 96.88 277 ALA A C 1
ATOM 2191 O O . ALA A 1 277 ? 0.860 -4.994 -13.724 1.00 96.88 277 ALA A O 1
ATOM 2192 N N . THR A 1 278 ? -0.156 -3.186 -12.845 1.00 95.44 278 THR A N 1
ATOM 2193 C CA . THR A 1 278 ? 0.459 -2.204 -13.748 1.00 95.44 278 THR A CA 1
ATOM 2194 C C . THR A 1 278 ? 1.978 -2.214 -13.621 1.00 95.44 278 THR A C 1
ATOM 2196 O O . THR A 1 278 ? 2.680 -2.206 -14.630 1.00 95.44 278 THR A O 1
ATOM 2199 N N . TYR A 1 279 ? 2.500 -2.271 -12.394 1.00 94.75 279 TYR A N 1
ATOM 2200 C CA . TYR A 1 279 ? 3.936 -2.336 -12.139 1.00 94.75 279 TYR A CA 1
ATOM 2201 C C . TYR A 1 279 ? 4.570 -3.582 -12.771 1.00 94.75 279 TYR A C 1
ATOM 2203 O O . TYR A 1 279 ? 5.577 -3.465 -13.468 1.00 94.75 279 TYR A O 1
ATOM 2211 N N . ILE A 1 280 ? 3.964 -4.760 -12.579 1.00 94.31 280 ILE A N 1
ATOM 2212 C CA . ILE A 1 280 ? 4.452 -6.024 -13.150 1.00 94.31 280 ILE A CA 1
ATOM 2213 C C . ILE A 1 280 ? 4.493 -5.957 -14.676 1.00 94.31 280 ILE A C 1
ATOM 2215 O O . ILE A 1 280 ? 5.542 -6.197 -15.272 1.00 94.31 280 ILE A O 1
ATOM 2219 N N . ILE A 1 281 ? 3.377 -5.603 -15.316 1.00 94.06 281 ILE A N 1
ATOM 2220 C CA . ILE A 1 281 ? 3.294 -5.554 -16.781 1.00 94.06 281 ILE A CA 1
ATOM 2221 C C . ILE A 1 281 ? 4.226 -4.471 -17.336 1.00 94.06 281 ILE A C 1
ATOM 2223 O O . ILE A 1 281 ? 4.972 -4.719 -18.284 1.00 94.06 281 ILE A O 1
ATOM 2227 N N . GLY A 1 282 ? 4.281 -3.307 -16.686 1.00 91.12 282 GLY A N 1
ATOM 2228 C CA . GLY A 1 282 ? 5.216 -2.237 -17.021 1.00 91.12 282 GLY A CA 1
ATOM 2229 C C . GLY A 1 282 ? 6.680 -2.679 -16.946 1.00 91.12 282 GLY A C 1
ATOM 2230 O O . GLY A 1 282 ? 7.461 -2.350 -17.837 1.00 91.12 282 GLY A O 1
ATOM 2231 N N . LEU A 1 283 ? 7.063 -3.477 -15.943 1.00 88.81 283 LEU A N 1
ATOM 2232 C CA . LEU A 1 283 ? 8.414 -4.036 -15.838 1.00 88.81 283 LEU A CA 1
ATOM 2233 C C . LEU A 1 283 ? 8.739 -4.976 -17.009 1.00 88.81 283 LEU A C 1
ATOM 2235 O O . LEU A 1 283 ? 9.864 -4.945 -17.520 1.00 88.81 283 LEU A O 1
ATOM 2239 N N . LYS A 1 284 ? 7.771 -5.784 -17.464 1.00 89.44 284 LYS A N 1
ATOM 2240 C CA . LYS A 1 284 ? 7.946 -6.641 -18.648 1.00 89.44 284 LYS A CA 1
ATOM 2241 C C . LYS A 1 284 ? 8.172 -5.803 -19.912 1.00 89.44 284 LYS A C 1
ATOM 2243 O O . LYS A 1 284 ? 9.122 -6.077 -20.639 1.00 89.44 284 LYS A O 1
ATOM 2248 N N . PHE A 1 285 ? 7.401 -4.732 -20.120 1.00 88.31 285 PHE A N 1
ATOM 2249 C CA . PHE A 1 285 ? 7.616 -3.799 -21.237 1.00 88.31 285 PHE A CA 1
ATOM 2250 C C . PHE A 1 285 ? 8.966 -3.080 -21.170 1.00 88.31 285 PHE A C 1
ATOM 2252 O O . PHE A 1 285 ? 9.658 -2.972 -22.177 1.00 88.31 285 PHE A O 1
ATOM 2259 N N . VAL A 1 286 ? 9.383 -2.619 -19.987 1.00 83.25 286 VAL A N 1
ATOM 2260 C CA . VAL A 1 286 ? 10.703 -1.991 -19.814 1.00 83.25 286 VAL A CA 1
ATOM 2261 C C . VAL A 1 286 ? 11.830 -2.976 -20.129 1.00 83.25 286 VAL A C 1
ATOM 2263 O O . VAL A 1 286 ? 12.817 -2.581 -20.742 1.00 83.25 286 VAL A O 1
ATOM 2266 N N . SER A 1 287 ? 11.683 -4.245 -19.745 1.00 82.75 287 SER A N 1
ATOM 2267 C CA . SER A 1 287 ? 12.678 -5.286 -20.035 1.00 82.75 287 SER A CA 1
ATOM 2268 C C . SER A 1 287 ? 12.736 -5.616 -21.525 1.00 82.75 287 SER A C 1
ATOM 2270 O O . SER A 1 287 ? 13.826 -5.716 -22.083 1.00 82.75 287 SER A O 1
ATOM 2272 N N . LEU A 1 288 ? 11.577 -5.712 -22.182 1.00 83.81 288 LEU A N 1
ATOM 2273 C CA . LEU A 1 288 ? 11.500 -5.924 -23.623 1.00 83.81 288 LEU A CA 1
ATOM 2274 C C . LEU A 1 288 ? 12.158 -4.766 -24.383 1.00 83.81 288 LEU A C 1
ATOM 2276 O O . LEU A 1 288 ? 13.038 -4.996 -25.198 1.00 83.81 288 LEU A O 1
ATOM 2280 N N . ASN A 1 289 ? 11.806 -3.523 -24.057 1.00 79.12 289 ASN A N 1
ATOM 2281 C CA . ASN A 1 289 ? 12.311 -2.356 -24.782 1.00 79.12 289 ASN A CA 1
ATOM 2282 C C . ASN A 1 289 ? 13.778 -2.036 -24.474 1.00 79.12 289 ASN A C 1
ATOM 2284 O O . ASN A 1 289 ? 14.490 -1.542 -25.339 1.00 79.12 289 ASN A O 1
ATOM 2288 N N . GLY A 1 290 ? 14.224 -2.251 -23.233 1.00 73.38 290 GLY A N 1
ATOM 2289 C CA . GLY A 1 290 ? 15.575 -1.885 -22.801 1.00 73.38 290 GLY A CA 1
ATOM 2290 C C . GLY A 1 290 ? 16.619 -2.981 -22.999 1.00 73.38 290 GLY A C 1
ATOM 2291 O O . GLY A 1 290 ? 17.781 -2.676 -23.237 1.00 73.38 290 GLY A O 1
ATOM 2292 N N . LEU A 1 291 ? 16.222 -4.251 -22.881 1.00 75.56 291 LEU A N 1
ATOM 2293 C CA . LEU A 1 291 ? 17.138 -5.398 -22.919 1.00 75.56 291 LEU A CA 1
ATOM 2294 C C . LEU A 1 291 ? 16.879 -6.331 -24.100 1.00 75.56 291 LEU A C 1
ATOM 2296 O O . LEU A 1 291 ? 17.569 -7.341 -24.221 1.00 75.56 291 LEU A O 1
ATOM 2300 N N . ASN A 1 292 ? 15.871 -6.032 -24.927 1.00 76.50 292 ASN A N 1
ATOM 2301 C CA . ASN A 1 292 ? 15.365 -6.931 -25.962 1.00 76.50 292 ASN A CA 1
ATOM 2302 C C . ASN A 1 292 ? 15.109 -8.352 -25.424 1.00 76.50 292 ASN A C 1
ATOM 2304 O O . ASN A 1 292 ? 15.377 -9.357 -26.080 1.00 76.50 292 ASN A O 1
ATOM 2308 N N . ALA A 1 293 ? 14.649 -8.428 -24.171 1.00 78.62 293 ALA A N 1
ATOM 2309 C CA . ALA A 1 293 ? 14.518 -9.673 -23.434 1.00 78.62 293 ALA A CA 1
ATOM 2310 C C . ALA A 1 293 ? 13.087 -9.850 -22.933 1.00 78.62 293 ALA A C 1
ATOM 2312 O O . ALA A 1 293 ? 12.542 -9.010 -22.210 1.00 78.62 293 ALA A O 1
ATOM 2313 N N . ILE A 1 294 ? 12.495 -10.994 -23.268 1.00 78.50 294 ILE A N 1
ATOM 2314 C CA . ILE A 1 294 ? 11.235 -11.432 -22.677 1.00 78.50 294 ILE A CA 1
ATOM 2315 C C . ILE A 1 294 ? 11.557 -11.989 -21.292 1.00 78.50 294 ILE A C 1
ATOM 2317 O O . ILE A 1 294 ? 12.247 -12.999 -21.155 1.00 78.50 294 ILE A O 1
ATOM 2321 N N . THR A 1 295 ? 11.054 -11.335 -20.247 1.00 71.56 295 THR A N 1
ATOM 2322 C CA . THR A 1 295 ? 11.181 -11.854 -18.886 1.00 71.56 295 THR A CA 1
ATOM 2323 C C . THR A 1 295 ? 10.345 -13.122 -18.744 1.00 71.56 295 THR A C 1
ATOM 2325 O O . THR A 1 295 ? 9.109 -13.080 -18.741 1.00 71.56 295 THR A O 1
ATOM 2328 N N . SER A 1 296 ? 11.027 -14.262 -18.625 1.00 66.94 296 SER A N 1
ATOM 2329 C CA . SER A 1 296 ? 10.397 -15.508 -18.204 1.00 66.94 296 SER A CA 1
ATOM 2330 C C . SER A 1 296 ? 9.925 -15.366 -16.756 1.00 66.94 296 SER A C 1
ATOM 2332 O O . SER A 1 296 ? 10.579 -14.720 -15.928 1.00 66.94 296 SER A O 1
ATOM 2334 N N . GLY A 1 297 ? 8.748 -15.912 -16.467 1.00 74.94 297 GLY A N 1
ATOM 2335 C CA . GLY A 1 297 ? 8.157 -15.810 -15.142 1.00 74.94 297 GLY A CA 1
ATOM 2336 C C . GLY A 1 297 ? 6.701 -16.245 -15.099 1.00 74.94 297 GLY A C 1
ATOM 2337 O O . GLY A 1 297 ? 6.050 -16.439 -16.127 1.00 74.94 297 GLY A O 1
ATOM 2338 N N . VAL A 1 298 ? 6.208 -16.412 -13.876 1.00 87.06 298 VAL A N 1
ATOM 2339 C CA . VAL A 1 298 ? 4.835 -16.841 -13.577 1.00 87.06 298 VAL A CA 1
ATOM 2340 C C . VAL A 1 298 ? 3.875 -15.659 -13.423 1.00 87.06 298 VAL A C 1
ATOM 2342 O O . VAL A 1 298 ? 2.721 -15.855 -13.058 1.00 87.06 298 VAL A O 1
ATOM 2345 N N . GLU A 1 299 ? 4.310 -14.424 -13.698 1.00 90.50 299 GLU A N 1
ATOM 2346 C CA . GLU A 1 299 ? 3.543 -13.229 -13.326 1.00 90.50 299 GLU A CA 1
ATOM 2347 C C . GLU A 1 299 ? 2.246 -13.091 -14.122 1.00 90.50 299 GLU A C 1
ATOM 2349 O O . GLU A 1 299 ? 1.226 -12.706 -13.562 1.00 90.50 299 GLU A O 1
ATOM 2354 N N . CYS A 1 300 ? 2.248 -13.440 -15.413 1.00 92.44 300 CYS A N 1
ATOM 2355 C CA . CYS A 1 300 ? 1.027 -13.425 -16.223 1.00 92.44 300 CYS A CA 1
ATOM 2356 C C . CYS A 1 300 ? 0.010 -14.458 -15.711 1.00 92.44 300 CYS A C 1
ATOM 2358 O O . CYS A 1 300 ? -1.175 -14.154 -15.607 1.00 92.44 300 CYS A O 1
ATOM 2360 N N . ALA A 1 301 ? 0.477 -15.649 -15.316 1.00 94.19 301 ALA A N 1
ATOM 2361 C CA . ALA A 1 301 ? -0.376 -16.673 -14.714 1.00 94.19 301 ALA A CA 1
ATOM 2362 C C . ALA A 1 301 ? -0.904 -16.235 -13.335 1.00 94.19 301 ALA A C 1
ATOM 2364 O O . ALA A 1 301 ? -2.072 -16.455 -13.017 1.00 94.19 301 ALA A O 1
ATOM 2365 N N . LEU A 1 302 ? -0.067 -15.563 -12.538 1.00 95.38 302 LEU A N 1
ATOM 2366 C CA . LEU A 1 302 ? -0.449 -14.990 -11.250 1.00 95.38 302 LEU A CA 1
ATOM 2367 C C . LEU A 1 302 ? -1.535 -13.918 -11.417 1.00 95.38 302 LEU A C 1
ATOM 2369 O O . LEU A 1 302 ? -2.551 -13.957 -10.728 1.00 95.38 302 LEU A O 1
ATOM 2373 N N . LEU A 1 303 ? -1.365 -13.004 -12.375 1.00 97.00 303 LEU A N 1
ATOM 2374 C CA . LEU A 1 303 ? -2.358 -11.985 -12.718 1.00 97.00 303 LEU A CA 1
ATOM 2375 C C . LEU A 1 303 ? -3.670 -12.599 -13.218 1.00 97.00 303 LEU A C 1
ATOM 2377 O O . LEU A 1 303 ? -4.737 -12.160 -12.796 1.00 97.00 303 LEU A O 1
ATOM 2381 N N . ALA A 1 304 ? -3.611 -13.643 -14.049 1.00 97.00 304 ALA A N 1
ATOM 2382 C CA . ALA A 1 304 ? -4.803 -14.366 -14.490 1.00 97.00 304 ALA A CA 1
ATOM 2383 C C . ALA A 1 304 ? -5.564 -14.986 -13.302 1.00 97.00 304 ALA A C 1
ATOM 2385 O O . ALA A 1 304 ? -6.786 -14.872 -13.215 1.00 97.00 304 ALA A O 1
ATOM 2386 N N . LYS A 1 305 ? -4.849 -15.554 -12.321 1.00 97.69 305 LYS A N 1
ATOM 2387 C CA . LYS A 1 305 ? -5.467 -16.053 -11.083 1.00 97.69 305 LYS A CA 1
ATOM 2388 C C . LYS A 1 305 ? -6.069 -14.941 -10.230 1.00 97.69 305 LYS A C 1
ATOM 2390 O O . LYS A 1 305 ? -7.135 -15.135 -9.647 1.00 97.69 305 LYS A O 1
ATOM 2395 N N . VAL A 1 306 ? -5.428 -13.774 -10.166 1.00 97.50 306 VAL A N 1
ATOM 2396 C CA . VAL A 1 306 ? -5.978 -12.603 -9.463 1.00 97.50 306 VAL A CA 1
ATOM 2397 C C . VAL A 1 306 ? -7.264 -12.132 -10.134 1.00 97.50 306 VAL A C 1
ATOM 2399 O O . VAL A 1 306 ? -8.239 -11.870 -9.439 1.00 97.50 306 VAL A O 1
ATOM 2402 N N . VAL A 1 307 ? -7.316 -12.107 -11.466 1.00 97.25 307 VAL A N 1
ATOM 2403 C CA . VAL A 1 307 ? -8.538 -11.803 -12.225 1.00 97.25 307 VAL A CA 1
ATOM 2404 C C . VAL A 1 307 ? -9.673 -12.763 -11.866 1.00 97.25 307 VAL A C 1
ATOM 2406 O O . VAL A 1 307 ? -10.771 -12.307 -11.558 1.00 97.25 307 VAL A O 1
ATOM 2409 N N . GLU A 1 308 ? -9.423 -14.077 -11.872 1.00 96.38 308 GLU A N 1
ATOM 2410 C CA . GLU A 1 308 ? -10.422 -15.078 -11.462 1.00 96.38 308 GLU A CA 1
ATOM 2411 C C . GLU A 1 308 ? -10.920 -14.817 -10.031 1.00 96.38 308 GLU A C 1
ATOM 2413 O O . GLU A 1 308 ? -12.123 -14.855 -9.764 1.00 96.38 308 GLU A O 1
ATOM 2418 N N . ARG A 1 309 ? -9.997 -14.509 -9.110 1.00 95.50 309 ARG A N 1
ATOM 2419 C CA . ARG A 1 309 ? -10.309 -14.251 -7.700 1.00 95.50 309 ARG A CA 1
ATOM 2420 C C . ARG A 1 309 ? -11.152 -12.991 -7.505 1.00 95.50 309 ARG A C 1
ATOM 2422 O O . ARG A 1 309 ? -12.118 -13.025 -6.746 1.00 95.50 309 ARG A O 1
ATOM 2429 N N . LEU A 1 310 ? -10.802 -11.901 -8.182 1.00 95.00 310 LEU A N 1
ATOM 2430 C CA . LEU A 1 310 ? -11.533 -10.635 -8.125 1.00 95.00 310 LEU A CA 1
ATOM 2431 C C . LEU A 1 310 ? -12.929 -10.763 -8.744 1.00 95.00 310 LEU A C 1
ATOM 2433 O O . LEU A 1 310 ? -13.899 -10.281 -8.162 1.00 95.00 310 LEU A O 1
ATOM 2437 N N . HIS A 1 311 ? -13.038 -11.484 -9.861 1.00 93.62 311 HIS A N 1
ATOM 2438 C CA . HIS A 1 311 ? -14.320 -11.775 -10.495 1.00 93.62 311 HIS A CA 1
ATOM 2439 C C . HIS A 1 311 ? -15.240 -12.586 -9.575 1.00 93.62 311 HIS A C 1
ATOM 2441 O O . HIS A 1 311 ? -16.422 -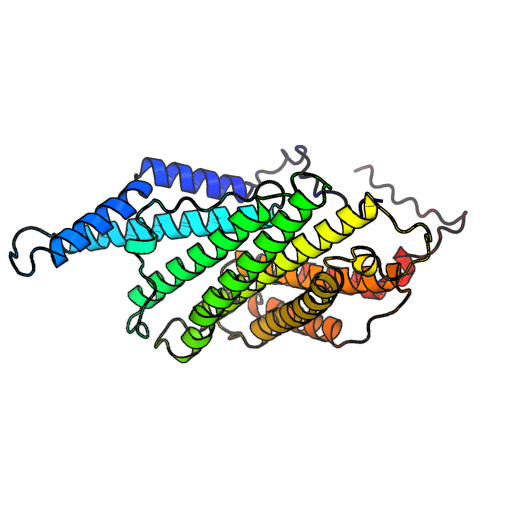12.284 -9.427 1.00 93.62 311 HIS A O 1
ATOM 2447 N N . HIS A 1 312 ? -14.690 -13.588 -8.881 1.00 92.31 312 HIS A N 1
ATOM 2448 C CA . HIS A 1 312 ? -15.449 -14.348 -7.891 1.00 92.31 312 HIS A CA 1
ATOM 2449 C C . HIS A 1 312 ? -15.928 -13.471 -6.723 1.00 92.31 312 HIS A C 1
ATOM 2451 O O . HIS A 1 312 ? -17.068 -13.609 -6.286 1.00 92.31 312 HIS A O 1
ATOM 2457 N N . ALA A 1 313 ? -15.091 -12.549 -6.235 1.00 91.56 313 ALA A N 1
ATOM 2458 C CA . ALA A 1 313 ? -15.469 -11.619 -5.169 1.00 91.56 313 ALA A CA 1
ATOM 2459 C C . ALA A 1 313 ? -16.608 -10.668 -5.580 1.00 91.56 313 ALA A C 1
ATOM 2461 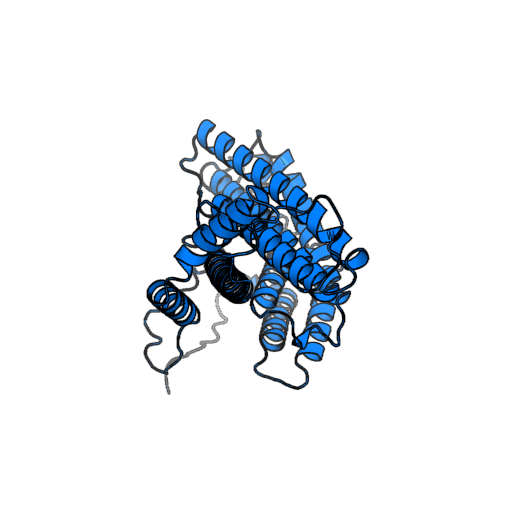O O . ALA A 1 313 ? -17.425 -10.294 -4.743 1.00 91.56 313 ALA A O 1
ATOM 2462 N N . ALA A 1 314 ? -16.693 -10.314 -6.866 1.00 90.94 314 ALA A N 1
ATOM 2463 C CA . ALA A 1 314 ? -17.725 -9.441 -7.423 1.00 90.94 314 ALA A CA 1
ATOM 2464 C C . ALA A 1 314 ? -18.922 -10.180 -8.045 1.00 90.94 314 ALA A C 1
ATOM 2466 O O . ALA A 1 314 ? -19.786 -9.539 -8.639 1.00 90.94 314 ALA A O 1
ATOM 2467 N N . LYS A 1 315 ? -19.016 -11.511 -7.911 1.00 84.12 315 LYS A N 1
ATOM 2468 C CA . LYS A 1 315 ? -19.968 -12.362 -8.654 1.00 84.12 315 LYS A CA 1
ATOM 2469 C C . LYS A 1 315 ? -21.428 -11.883 -8.626 1.00 84.12 315 LYS A C 1
ATOM 2471 O O . LYS A 1 315 ? -22.172 -12.137 -9.569 1.00 84.12 315 LYS A O 1
ATOM 2476 N N . HIS A 1 316 ? -21.845 -11.211 -7.553 1.00 82.25 316 HIS A N 1
ATOM 2477 C CA . HIS A 1 316 ? -23.215 -10.724 -7.362 1.00 82.25 316 HIS A CA 1
ATOM 2478 C C . HIS A 1 316 ? -23.397 -9.215 -7.617 1.00 82.25 316 HIS A C 1
ATOM 2480 O O . HIS A 1 316 ? -24.521 -8.725 -7.550 1.00 82.25 316 HIS A O 1
ATOM 2486 N N . HIS A 1 317 ? -22.323 -8.483 -7.930 1.00 83.94 317 HIS A N 1
ATOM 2487 C CA . HIS A 1 317 ? -22.316 -7.027 -8.070 1.00 83.94 317 HIS A CA 1
ATOM 2488 C C . HIS A 1 317 ? -21.413 -6.592 -9.242 1.00 83.94 317 HIS A C 1
ATOM 2490 O O . HIS A 1 317 ? -20.218 -6.378 -9.045 1.00 83.94 317 HIS A O 1
ATOM 2496 N N . PRO A 1 318 ? -21.955 -6.423 -10.462 1.00 80.56 318 PRO A N 1
ATOM 2497 C CA . PRO A 1 318 ? -21.152 -6.078 -11.642 1.00 80.56 318 PRO A CA 1
ATOM 2498 C C . PRO A 1 318 ? -20.485 -4.695 -11.548 1.00 80.56 318 PRO A C 1
ATOM 2500 O O . PRO A 1 318 ? -19.418 -4.486 -12.116 1.00 80.56 318 PRO A O 1
ATOM 2503 N N . ASP A 1 319 ? -21.062 -3.767 -10.779 1.00 86.00 319 ASP A N 1
ATOM 2504 C CA . ASP A 1 319 ? -20.477 -2.444 -10.522 1.00 86.00 319 ASP A CA 1
ATOM 2505 C C . ASP A 1 319 ? -19.429 -2.432 -9.400 1.00 86.00 319 ASP A C 1
ATOM 2507 O O . ASP A 1 319 ? -18.878 -1.377 -9.076 1.00 86.00 319 ASP A O 1
ATOM 2511 N N . HIS A 1 320 ? -19.134 -3.589 -8.803 1.00 88.38 320 HIS A N 1
ATOM 2512 C CA . HIS A 1 320 ? -18.207 -3.688 -7.687 1.00 88.38 320 HIS A CA 1
ATOM 2513 C C . HIS A 1 320 ? -16.773 -3.312 -8.112 1.00 88.38 320 HIS A C 1
ATOM 2515 O O . HIS A 1 320 ? -16.298 -3.763 -9.162 1.00 88.38 320 HIS A O 1
ATOM 2521 N N . PRO A 1 321 ? -16.020 -2.556 -7.290 1.00 90.75 321 PRO A N 1
ATOM 2522 C CA . PRO A 1 321 ? -14.638 -2.167 -7.590 1.00 90.75 321 PRO A CA 1
ATOM 2523 C C . PRO A 1 321 ? -13.705 -3.342 -7.918 1.00 90.75 321 PRO A C 1
ATOM 2525 O O . PRO A 1 321 ? -12.815 -3.208 -8.759 1.00 90.75 321 PRO A O 1
ATOM 2528 N N . ALA A 1 322 ? -13.938 -4.515 -7.318 1.00 92.88 322 ALA A N 1
ATOM 2529 C CA . ALA A 1 322 ? -13.201 -5.736 -7.651 1.00 92.88 322 ALA A CA 1
ATOM 2530 C C . ALA A 1 322 ? -13.389 -6.172 -9.116 1.00 92.88 322 ALA A C 1
ATOM 2532 O O . ALA A 1 322 ? -12.403 -6.537 -9.752 1.00 92.88 322 ALA A O 1
ATOM 2533 N N . GLU A 1 323 ? -14.602 -6.085 -9.683 1.00 94.44 323 GLU A N 1
ATOM 2534 C CA . GLU A 1 323 ? -14.833 -6.441 -11.093 1.00 94.44 323 GLU A CA 1
ATOM 2535 C C . GLU A 1 323 ? -14.155 -5.436 -12.024 1.00 94.44 323 GLU A C 1
ATOM 2537 O O . GLU A 1 323 ? -13.488 -5.820 -12.984 1.00 94.44 323 GLU A O 1
ATOM 2542 N N . ARG A 1 324 ? -14.239 -4.138 -11.703 1.00 93.31 324 ARG A N 1
ATOM 2543 C CA . ARG A 1 324 ? -13.535 -3.086 -12.458 1.00 93.31 324 ARG A CA 1
ATOM 2544 C C . ARG A 1 324 ? -12.023 -3.317 -12.457 1.00 93.31 324 ARG A C 1
ATOM 2546 O O . ARG A 1 324 ? -11.380 -3.213 -13.501 1.00 93.31 324 ARG A O 1
ATOM 2553 N N . CYS A 1 325 ? -11.463 -3.693 -11.308 1.00 95.25 325 CYS A N 1
ATOM 2554 C CA . CYS A 1 325 ? -10.059 -4.073 -11.184 1.00 95.25 325 CYS A CA 1
ATOM 2555 C C . CYS A 1 325 ? -9.734 -5.334 -12.004 1.00 95.25 325 CYS A C 1
ATOM 2557 O O . CYS A 1 325 ? -8.745 -5.346 -12.737 1.00 95.25 325 CYS A O 1
ATOM 2559 N N . ALA A 1 326 ? -10.589 -6.361 -11.972 1.00 96.19 326 ALA A N 1
ATOM 2560 C CA . ALA A 1 326 ? -10.424 -7.567 -12.783 1.00 96.19 326 ALA A CA 1
ATOM 2561 C C . ALA A 1 326 ? -10.401 -7.245 -14.287 1.00 96.19 326 ALA A C 1
ATOM 2563 O O . ALA A 1 326 ? -9.507 -7.699 -15.002 1.00 96.19 326 ALA A O 1
ATOM 2564 N N . HIS A 1 327 ? -11.338 -6.425 -14.773 1.00 95.81 327 HIS A N 1
ATOM 2565 C CA . HIS A 1 327 ? -11.369 -5.969 -16.164 1.00 95.81 327 HIS A CA 1
ATOM 2566 C C . HIS A 1 327 ? -10.121 -5.176 -16.550 1.00 95.81 327 HIS A C 1
ATOM 2568 O O . HIS A 1 327 ? -9.543 -5.431 -17.607 1.00 95.81 327 HIS A O 1
ATOM 2574 N N . PHE A 1 328 ? -9.669 -4.264 -15.690 1.00 96.31 328 PHE A N 1
ATOM 2575 C CA . PHE A 1 328 ? -8.443 -3.507 -15.920 1.00 96.31 328 PHE A CA 1
ATOM 2576 C C . PHE A 1 328 ? -7.221 -4.431 -16.061 1.00 96.31 328 PHE A C 1
ATOM 2578 O O . PHE A 1 328 ? -6.466 -4.318 -17.027 1.00 96.31 328 PHE A O 1
ATOM 2585 N N . ILE A 1 329 ? -7.060 -5.406 -15.160 1.00 97.69 329 ILE A N 1
ATOM 2586 C CA . ILE A 1 329 ? -5.946 -6.365 -15.211 1.00 97.69 329 ILE A CA 1
ATOM 2587 C C . ILE A 1 329 ? -6.033 -7.265 -16.451 1.00 97.69 329 ILE A C 1
ATOM 2589 O O . ILE A 1 329 ? -5.009 -7.513 -17.088 1.00 97.69 329 ILE A O 1
ATOM 2593 N N . ARG A 1 330 ? -7.236 -7.711 -16.848 1.00 97.12 330 ARG A N 1
ATOM 2594 C CA . ARG A 1 330 ? -7.446 -8.424 -18.125 1.00 97.12 330 ARG A CA 1
ATOM 2595 C C . ARG A 1 330 ? -6.969 -7.586 -19.313 1.00 97.12 330 ARG A C 1
ATOM 2597 O O . ARG A 1 330 ? -6.302 -8.115 -20.196 1.00 97.12 330 ARG A O 1
ATOM 2604 N N . GLY A 1 331 ? -7.264 -6.285 -19.315 1.00 96.31 331 GLY A N 1
ATOM 2605 C CA . GLY A 1 331 ? -6.776 -5.350 -20.330 1.00 96.31 331 GLY A CA 1
ATOM 2606 C C . GLY A 1 331 ? -5.247 -5.286 -20.387 1.00 96.31 331 GLY A C 1
ATOM 2607 O O . GLY A 1 331 ? -4.671 -5.380 -21.468 1.00 96.31 331 GLY A O 1
ATOM 2608 N N . LEU A 1 332 ? -4.578 -5.207 -19.231 1.00 95.75 332 LEU A N 1
ATOM 2609 C CA . LEU A 1 332 ? -3.111 -5.218 -19.158 1.00 95.75 332 LEU A CA 1
ATOM 2610 C C . LEU A 1 332 ? -2.494 -6.531 -19.668 1.00 95.75 332 LEU A C 1
ATOM 2612 O O . LEU A 1 332 ? -1.465 -6.504 -20.341 1.00 95.75 332 LEU A O 1
ATOM 2616 N N . LEU A 1 333 ? -3.111 -7.674 -19.352 1.00 95.25 333 LEU A N 1
ATOM 2617 C CA . LEU A 1 333 ? -2.681 -8.980 -19.860 1.00 95.25 333 LEU A CA 1
ATOM 2618 C C . LEU A 1 333 ? -2.826 -9.058 -21.380 1.00 95.25 333 LEU A C 1
ATOM 2620 O O . LEU A 1 333 ? -1.866 -9.412 -22.058 1.00 95.25 333 LEU A O 1
ATOM 2624 N N . SER A 1 334 ? -3.976 -8.637 -21.909 1.00 94.25 334 SER A N 1
ATOM 2625 C CA . SER A 1 334 ? -4.217 -8.582 -23.352 1.00 94.25 334 SER A CA 1
ATOM 2626 C C . SER A 1 334 ? -3.198 -7.687 -24.064 1.00 94.25 334 SER A C 1
ATOM 2628 O O . SER A 1 334 ? -2.646 -8.075 -25.093 1.00 94.25 334 SER A O 1
ATOM 2630 N N . LEU A 1 335 ? -2.864 -6.526 -23.486 1.00 92.25 335 LEU A N 1
ATOM 2631 C CA . LEU A 1 335 ? -1.834 -5.631 -24.021 1.00 92.25 335 LEU A CA 1
ATOM 2632 C C . LEU A 1 335 ? -0.466 -6.325 -24.123 1.00 92.25 335 LEU A C 1
ATOM 2634 O O . LEU A 1 335 ? 0.258 -6.143 -25.099 1.00 92.25 335 LEU A O 1
ATOM 2638 N N . TRP A 1 336 ? -0.105 -7.127 -23.119 1.00 91.81 336 TRP A N 1
ATOM 2639 C CA . TRP A 1 336 ? 1.148 -7.882 -23.111 1.00 91.81 336 TRP A CA 1
ATOM 2640 C C . TRP A 1 336 ? 1.149 -9.059 -24.102 1.00 91.81 336 TRP A C 1
ATOM 2642 O O . TRP A 1 336 ? 2.164 -9.336 -24.749 1.00 91.81 336 TRP A O 1
ATOM 2652 N N . GLU A 1 337 ? 0.022 -9.751 -24.249 1.00 90.69 337 GLU A N 1
ATOM 2653 C CA . GLU A 1 337 ? -0.145 -10.832 -25.227 1.00 90.69 337 GLU A CA 1
ATOM 2654 C C . GLU A 1 337 ? 0.001 -10.309 -26.662 1.00 90.69 337 GLU A C 1
ATOM 2656 O O . GLU A 1 337 ? 0.728 -10.903 -27.455 1.00 90.69 337 GLU A O 1
ATOM 2661 N N . HIS A 1 338 ? -0.578 -9.140 -26.953 1.00 89.81 338 HIS A N 1
ATOM 2662 C CA . HIS A 1 338 ? -0.535 -8.482 -28.264 1.00 89.81 338 HIS A CA 1
ATOM 2663 C C . HIS A 1 338 ? 0.625 -7.482 -28.417 1.00 89.81 338 HIS A C 1
ATOM 2665 O O . HIS A 1 338 ? 0.599 -6.629 -29.306 1.00 89.81 338 HIS A O 1
ATOM 2671 N N . ARG A 1 339 ? 1.667 -7.579 -27.578 1.00 88.94 339 ARG A N 1
ATOM 2672 C CA . ARG A 1 339 ? 2.813 -6.646 -27.579 1.00 88.94 339 ARG A CA 1
ATOM 2673 C C . ARG A 1 339 ? 3.492 -6.508 -28.944 1.00 88.94 339 ARG A C 1
ATOM 2675 O O . ARG A 1 339 ? 3.975 -5.431 -29.268 1.00 88.94 339 ARG A O 1
ATOM 2682 N N . ASP A 1 340 ? 3.503 -7.571 -29.746 1.00 83.75 340 ASP A N 1
ATOM 2683 C CA . ASP A 1 340 ? 4.166 -7.578 -31.051 1.00 83.75 340 ASP A CA 1
ATOM 2684 C C . ASP A 1 340 ? 3.477 -6.611 -32.033 1.00 83.75 340 ASP A C 1
ATOM 2686 O O . ASP A 1 340 ? 4.135 -6.047 -32.897 1.00 83.75 340 ASP A O 1
ATOM 2690 N N . VAL A 1 341 ? 2.172 -6.355 -31.868 1.00 79.88 341 VAL A N 1
ATOM 2691 C CA . VAL A 1 341 ? 1.420 -5.364 -32.662 1.00 79.88 341 VAL A CA 1
ATOM 2692 C C . VAL A 1 341 ? 1.788 -3.934 -32.258 1.00 79.88 341 VAL A C 1
ATOM 2694 O O . VAL A 1 341 ? 1.843 -3.056 -33.111 1.00 79.88 341 VAL A O 1
ATOM 2697 N N . LEU A 1 342 ? 2.083 -3.699 -30.976 1.00 71.94 342 LEU A N 1
ATOM 2698 C CA . LEU A 1 342 ? 2.435 -2.372 -30.450 1.00 71.94 342 LEU A CA 1
ATOM 2699 C C . LEU A 1 342 ? 3.831 -1.907 -30.879 1.00 71.94 342 LEU A C 1
ATOM 2701 O O . LEU A 1 342 ? 4.084 -0.707 -30.920 1.00 71.94 342 LEU A O 1
ATOM 2705 N N . PHE A 1 343 ? 4.733 -2.853 -31.152 1.00 68.31 343 PHE A N 1
ATOM 2706 C CA . PHE A 1 343 ? 6.120 -2.581 -31.542 1.00 68.31 343 PHE A CA 1
ATOM 2707 C C . PHE A 1 343 ? 6.430 -2.949 -32.993 1.00 68.31 343 PHE A C 1
ATOM 2709 O O . PHE A 1 343 ? 7.602 -2.927 -33.374 1.00 68.31 343 PHE A O 1
ATOM 2716 N N . ARG A 1 344 ? 5.420 -3.267 -33.819 1.00 63.62 344 ARG A N 1
ATOM 2717 C CA . ARG A 1 344 ? 5.639 -3.310 -35.267 1.00 63.62 344 ARG A CA 1
ATOM 2718 C C . ARG A 1 344 ? 6.144 -1.932 -35.704 1.00 63.62 344 ARG A C 1
ATOM 2720 O O . ARG A 1 344 ? 5.504 -0.936 -35.355 1.00 63.62 344 ARG A O 1
ATOM 2727 N N . PRO A 1 345 ? 7.268 -1.850 -36.439 1.00 52.81 345 PRO A N 1
ATOM 2728 C CA . PRO A 1 345 ? 7.566 -0.646 -37.194 1.00 52.81 345 PRO A CA 1
ATOM 2729 C C . PRO A 1 345 ? 6.321 -0.354 -38.026 1.00 52.81 345 PRO A C 1
ATOM 2731 O O . PRO A 1 345 ? 5.747 -1.277 -38.605 1.00 52.81 345 PRO A O 1
ATOM 2734 N N . SER A 1 346 ? 5.850 0.889 -38.026 1.00 48.78 346 SER A N 1
ATOM 2735 C CA . SER A 1 346 ? 4.895 1.308 -39.040 1.00 48.78 346 SER A CA 1
ATOM 2736 C C . SER A 1 346 ? 5.617 1.153 -40.372 1.00 48.78 346 SER A C 1
ATOM 2738 O O . SER A 1 346 ? 6.403 2.025 -40.743 1.00 48.78 346 SER A O 1
ATOM 2740 N N . ASP A 1 347 ? 5.423 0.015 -41.030 1.00 43.56 347 ASP A N 1
ATOM 2741 C CA . ASP A 1 347 ? 5.674 -0.085 -42.451 1.00 43.56 347 ASP A CA 1
ATOM 2742 C C . ASP A 1 347 ? 4.794 1.007 -43.067 1.00 43.56 347 ASP A C 1
ATOM 2744 O O . ASP A 1 347 ? 3.589 1.088 -42.800 1.00 43.56 347 ASP A O 1
ATOM 2748 N N . GLU A 1 348 ? 5.428 1.946 -43.767 1.00 48.16 348 GLU A N 1
ATOM 2749 C CA . GLU A 1 348 ? 4.717 2.867 -44.642 1.00 48.16 348 GLU A CA 1
ATOM 2750 C C . GLU A 1 348 ? 3.769 2.010 -45.504 1.00 48.16 348 GLU A C 1
ATOM 2752 O O . GLU A 1 348 ? 4.231 1.074 -46.151 1.00 48.16 348 GLU A O 1
ATOM 2757 N N . ASP A 1 349 ? 2.463 2.305 -45.444 1.00 45.25 349 ASP A N 1
ATOM 2758 C CA . ASP A 1 349 ? 1.343 1.659 -46.164 1.00 45.25 349 ASP A CA 1
ATOM 2759 C C . ASP A 1 349 ? 0.446 0.629 -45.444 1.00 45.25 349 ASP A C 1
ATOM 2761 O O . ASP A 1 349 ? -0.116 -0.239 -46.100 1.00 45.25 349 ASP A O 1
ATOM 2765 N N . ASP A 1 350 ? 0.135 0.792 -44.153 1.00 38.31 350 ASP A N 1
ATOM 2766 C CA . ASP A 1 350 ? -1.147 0.274 -43.628 1.00 38.31 350 ASP A CA 1
ATOM 2767 C C . ASP A 1 350 ? -1.772 1.210 -42.578 1.00 38.31 350 ASP A C 1
ATOM 2769 O O . ASP A 1 350 ? -1.598 1.083 -41.365 1.00 38.31 350 ASP A O 1
ATOM 2773 N N . MET A 1 351 ? -2.544 2.180 -43.070 1.00 32.56 351 MET A N 1
ATOM 2774 C CA . MET A 1 351 ? -3.482 2.977 -42.280 1.00 32.56 351 MET A CA 1
ATOM 2775 C C . MET A 1 351 ? -4.829 2.245 -42.161 1.00 32.56 351 MET A C 1
ATOM 2777 O O . MET A 1 351 ? -5.611 2.282 -43.113 1.00 32.56 351 MET A O 1
ATOM 2781 N N . PRO A 1 352 ? -5.228 1.720 -40.989 1.00 32.66 352 PRO A N 1
ATOM 2782 C CA . PRO A 1 352 ? -6.625 1.734 -40.619 1.00 32.66 352 PRO A CA 1
ATOM 2783 C C . PRO A 1 352 ? -6.905 3.088 -39.968 1.00 32.66 352 PRO A C 1
ATOM 2785 O O . PRO A 1 352 ? -6.554 3.358 -38.820 1.00 32.66 352 PRO A O 1
ATOM 2788 N N . ILE A 1 353 ? -7.554 3.954 -40.740 1.00 39.03 353 ILE A N 1
ATOM 2789 C CA . ILE A 1 353 ? -8.248 5.136 -40.239 1.00 39.03 353 ILE A CA 1
ATOM 2790 C C . ILE A 1 353 ? -9.274 4.655 -39.201 1.00 39.03 353 ILE A C 1
ATOM 2792 O O . ILE A 1 353 ? -10.371 4.228 -39.555 1.00 39.03 353 ILE A O 1
ATOM 2796 N N . LEU A 1 354 ? -8.949 4.733 -37.910 1.00 33.12 354 LEU A N 1
ATOM 2797 C CA . LEU A 1 354 ? -9.972 4.822 -36.871 1.00 33.12 354 LEU A CA 1
ATOM 2798 C C . LEU A 1 354 ? -10.385 6.290 -36.769 1.00 33.12 354 LEU A C 1
ATOM 2800 O O . LEU A 1 354 ? -9.945 7.037 -35.898 1.00 33.12 354 LEU A O 1
ATOM 2804 N N . ASN A 1 355 ? -11.236 6.694 -37.714 1.00 32.19 355 ASN A N 1
ATOM 2805 C CA . ASN A 1 355 ? -12.098 7.855 -37.558 1.00 32.19 355 ASN A CA 1
ATOM 2806 C C . ASN A 1 355 ? -13.028 7.573 -36.375 1.00 32.19 355 ASN A C 1
ATOM 2808 O O . ASN A 1 355 ? -14.029 6.874 -36.513 1.00 32.19 355 ASN A O 1
ATOM 2812 N N . LEU A 1 356 ? -12.699 8.124 -35.211 1.00 35.53 356 LEU A N 1
ATOM 2813 C CA . LEU A 1 356 ? -13.677 8.396 -34.166 1.00 35.53 356 LEU A CA 1
ATOM 2814 C C . LEU A 1 356 ? -14.027 9.884 -34.237 1.00 35.53 356 LEU A C 1
ATOM 2816 O O . LEU A 1 356 ? -13.560 10.700 -33.447 1.00 35.53 356 LEU A O 1
ATOM 2820 N N . SER A 1 357 ? -14.838 10.223 -35.238 1.00 31.73 357 SER A N 1
ATOM 2821 C CA . SER A 1 357 ? -15.591 11.472 -35.317 1.00 31.73 357 SER A CA 1
ATOM 2822 C C . SER A 1 357 ? -16.969 11.201 -35.945 1.00 31.73 357 SER A C 1
ATOM 2824 O O . SER A 1 357 ? -17.068 10.784 -37.095 1.00 31.73 357 SER A O 1
ATOM 2826 N N . GLY A 1 358 ? -18.022 11.451 -35.151 1.00 32.50 358 GLY A N 1
ATOM 2827 C CA . GLY A 1 358 ? -19.454 11.419 -35.511 1.00 32.50 358 GLY A CA 1
ATOM 2828 C C . GLY A 1 358 ? -20.059 10.012 -35.566 1.00 32.50 358 GLY A C 1
ATOM 2829 O O . GLY A 1 358 ? -19.527 9.146 -36.245 1.00 32.50 358 GLY A O 1
ATOM 2830 N N . THR A 1 359 ? -21.158 9.686 -34.886 1.00 34.69 359 THR A N 1
ATOM 2831 C CA . THR A 1 359 ? -22.308 10.472 -34.391 1.00 34.69 359 THR A CA 1
ATOM 2832 C C . THR A 1 359 ? -22.903 9.823 -33.153 1.00 34.69 359 THR A C 1
ATOM 2834 O O . THR A 1 359 ? -22.935 8.570 -33.136 1.00 34.69 359 THR A O 1
#